Protein AF-0000000083111088 (afdb_homodimer)

Nearest PDB structures (foldseek):
  6qh4-assembly2_B  TM=6.774E-01  e=2.440E-06  Homo sapiens
  6qh4-assembly2_D-2  TM=6.411E-01  e=3.479E-06  Homo sapiens
  3rmu-assembly2_D  TM=6.879E-01  e=2.452E-05  Homo sapiens
  6qh4-assembly1_C  TM=6.450E-01  e=1.009E-05  Homo sapiens
  6qh4-assembly1_A  TM=6.530E-01  e=6.705E-05  Homo sapiens

Organism: NCBI:txid185642

Foldseek 3Di:
DPPPPAAKDFQAWEKEAEPVCQVVVVVVVVVVPADWDWDDDLLQQWTWTDRRPVHYIYIYGNPPHPHPNNVVSVVVCVVPNIDTPATEMEHQDPVVVVVVQVVQPKDWDDWDWDDDPHWIWTWTFIQGPNHTYIYIYIPPD/DPPPPAAKDFQAWEKEAEPVCQVVVVVVVVVVPADWDWDDDLLQQWTWTDRRPVHYIYIYGNPPHPHPNNVVSVVVCVVPNIDTQATEMEHQDPVVVVVVQVVQPKDWDDWDWDDDPHWIWTWTFIQGPNHTYIYIYIPPD

Solvent-accessible surface area (backbone atoms only — not comparable to full-atom values): 14715 Å² total; per-residue (Å²): 128,82,74,59,87,72,43,42,29,61,46,35,37,33,31,37,33,55,59,91,47,40,65,61,54,51,46,52,44,38,71,59,53,49,65,66,48,75,52,69,43,68,79,38,8,32,38,37,37,36,20,78,91,39,18,44,30,40,36,20,44,37,86,90,45,82,16,66,55,16,50,54,49,48,52,47,37,73,74,67,40,45,32,79,60,33,40,31,32,32,33,69,42,57,67,65,45,46,54,48,39,53,77,56,63,41,44,79,74,47,77,50,76,46,75,55,98,90,38,40,38,37,39,41,32,30,36,43,80,67,30,50,36,24,43,33,19,61,73,74,128,128,82,74,59,87,73,41,43,29,60,47,34,37,34,31,37,32,55,61,92,47,40,65,60,54,51,48,52,44,38,70,57,53,50,66,66,50,75,52,68,44,69,79,38,9,34,37,37,38,35,20,79,92,38,17,44,30,41,35,20,45,39,87,90,47,82,14,68,57,16,51,52,50,49,52,47,38,73,74,66,43,46,32,78,61,32,40,31,30,30,33,70,42,57,67,66,46,47,54,47,38,53,75,55,63,41,44,80,76,46,76,49,76,47,76,55,98,91,39,39,39,36,40,41,31,30,36,44,79,66,30,50,36,22,44,35,19,62,74,74,130

Sequence (282 aa):
MTVPEESPLLHHVVFAVAAERHATVADMFTDLGFAFENFQLTELGLDIHLDWNRGVELVSPIPGSSGSVAVSVNAFLERHGDGVYTVVIGVPAASSADAVAERYGATTRFRQRLEGEGTYLDEHDLSILGLPLTFLATNISMTVPEESPLLHHVVFAVAAERHATVADMFTDLGFAFENFQLTELGLDIHLDWNRGVELVSPIPGSSGSVAVSVNAFLERHGDGVYTVVIGVPAASSADAVAERYGATTRFRQRLEGEGTYLDEHDLSILGLPLTFLATNIS

InterPro domains:
  IPR029068 Glyoxalase/Bleomycin resistance protein/Dihydroxybiphenyl dioxygenase [SSF54593] (10-109)

pLDDT: mean 94.21, std 9.68, range [35.3, 98.85]

Structure (mmCIF, N/CA/C/O backbone):
data_AF-0000000083111088-model_v1
#
loop_
_entity.id
_entity.type
_entity.pdbx_description
1 polymer 'Uncharacterized protein'
#
loop_
_atom_site.group_PDB
_atom_site.id
_atom_site.type_symbol
_atom_site.label_atom_id
_atom_site.label_alt_id
_atom_site.label_comp_id
_atom_site.label_asym_id
_atom_site.label_entity_id
_atom_site.label_seq_id
_atom_site.pdbx_PDB_ins_code
_atom_site.Cartn_x
_atom_site.Cartn_y
_atom_site.Cartn_z
_atom_site.occupancy
_atom_site.B_iso_or_equiv
_atom_site.auth_seq_id
_atom_site.auth_comp_id
_atom_site.auth_asym_id
_atom_site.auth_atom_id
_atom_site.pdbx_PDB_model_num
ATOM 1 N N . MET A 1 1 ? 11.405 -12.627 15.377 1 35.3 1 MET A N 1
ATOM 2 C CA . MET A 1 1 ? 12.111 -11.617 16.159 1 35.3 1 MET A CA 1
ATOM 3 C C . MET A 1 1 ? 11.247 -10.375 16.35 1 35.3 1 MET A C 1
ATOM 5 O O . MET A 1 1 ? 10.641 -9.882 15.397 1 35.3 1 MET A O 1
ATOM 9 N N . THR A 1 2 ? 10.914 -10.046 17.549 1 39.95 2 THR A N 1
ATOM 10 C CA . THR A 1 2 ? 10.077 -8.904 17.901 1 39.95 2 THR A CA 1
ATOM 11 C C . THR A 1 2 ? 10.647 -7.616 17.315 1 39.95 2 THR A C 1
ATOM 13 O O . THR A 1 2 ? 11.83 -7.316 17.493 1 39.95 2 THR A O 1
ATOM 16 N N . VAL A 1 3 ? 10.249 -7.217 16.116 1 51.05 3 VAL A N 1
ATOM 17 C CA . VAL A 1 3 ? 10.636 -5.912 15.591 1 51.05 3 VAL A CA 1
ATOM 18 C C . VAL A 1 3 ? 10.752 -4.907 16.735 1 51.05 3 VAL A C 1
ATOM 20 O O . VAL A 1 3 ? 9.811 -4.731 17.513 1 51.05 3 VAL A O 1
ATOM 23 N N . PRO A 1 4 ? 11.985 -4.458 17.031 1 57.14 4 PRO A N 1
ATOM 24 C CA . PRO A 1 4 ? 12.103 -3.453 18.09 1 57.14 4 PRO A CA 1
ATOM 25 C C . PRO A 1 4 ? 11.136 -2.285 17.905 1 57.14 4 PRO A C 1
ATOM 27 O O . PRO A 1 4 ? 10.852 -1.888 16.773 1 57.14 4 PRO A O 1
ATOM 30 N N . GLU A 1 5 ? 10.403 -1.907 18.832 1 60.27 5 GLU A N 1
ATOM 31 C CA . GLU A 1 5 ? 9.438 -0.814 18.903 1 60.27 5 GLU A CA 1
ATOM 32 C C . GLU A 1 5 ? 9.964 0.433 18.197 1 60.27 5 GLU A C 1
ATOM 34 O O . GLU A 1 5 ? 9.184 1.236 17.681 1 60.27 5 GLU A O 1
ATOM 39 N N . GLU A 1 6 ? 11.236 0.294 17.868 1 78.65 6 GLU A N 1
ATOM 40 C CA . GLU A 1 6 ? 11.853 1.512 17.352 1 78.65 6 GLU A CA 1
ATOM 41 C C . GLU A 1 6 ? 12.194 1.373 15.871 1 78.65 6 GLU A C 1
ATOM 43 O O . GLU A 1 6 ? 13.056 2.09 15.357 1 78.65 6 GLU A O 1
ATOM 48 N N . SER A 1 7 ? 11.437 0.548 15.206 1 92.5 7 SER A N 1
ATOM 49 C CA . SER A 1 7 ? 11.702 0.361 13.784 1 92.5 7 SER A CA 1
ATOM 50 C C . SER A 1 7 ? 10.505 0.783 12.938 1 92.5 7 SER A C 1
ATOM 52 O O . SER A 1 7 ? 9.368 0.779 13.416 1 92.5 7 SER A O 1
ATOM 54 N N . PRO A 1 8 ? 10.774 1.261 11.74 1 97.21 8 PRO A N 1
ATOM 55 C CA . PRO A 1 8 ? 9.642 1.566 10.862 1 97.21 8 PRO A CA 1
ATOM 56 C C . PRO A 1 8 ? 8.821 0.328 10.506 1 97.21 8 PRO A C 1
ATOM 58 O O . PRO A 1 8 ? 9.351 -0.786 10.492 1 97.21 8 PRO A O 1
ATOM 61 N N . LEU A 1 9 ? 7.591 0.567 10.261 1 97.36 9 LEU A N 1
ATOM 62 C CA . LEU A 1 9 ? 6.683 -0.516 9.898 1 97.36 9 LEU A CA 1
ATOM 63 C C . LEU A 1 9 ? 5.573 -0.01 8.982 1 97.36 9 LEU A C 1
ATOM 65 O O . LEU A 1 9 ? 5.019 1.068 9.208 1 97.36 9 LEU A O 1
ATOM 69 N N . LEU A 1 10 ? 5.249 -0.827 7.994 1 98.08 10 LEU A N 1
ATOM 70 C CA . LEU A 1 10 ? 4.043 -0.535 7.227 1 98.08 10 LEU A CA 1
ATOM 71 C C . LEU A 1 10 ? 2.83 -0.421 8.145 1 98.08 10 LEU A C 1
ATOM 73 O O . LEU A 1 10 ? 2.562 -1.324 8.941 1 98.08 10 LEU A O 1
ATOM 77 N N . HIS A 1 11 ? 2.184 0.691 8.072 1 97.54 11 HIS A N 1
ATOM 78 C CA . HIS A 1 11 ? 1.064 0.921 8.977 1 97.54 11 HIS A CA 1
ATOM 79 C C . HIS A 1 11 ? -0.27 0.72 8.266 1 97.54 11 HIS A C 1
ATOM 81 O O . HIS A 1 11 ? -1.114 -0.053 8.726 1 97.54 11 HIS A O 1
ATOM 87 N N . HIS A 1 12 ? -0.595 1.446 7.27 1 98.47 12 HIS A N 1
ATOM 88 C CA . HIS A 1 12 ? -1.777 1.231 6.443 1 98.47 12 HIS A CA 1
ATOM 89 C C . HIS A 1 12 ? -1.588 1.818 5.048 1 98.47 12 HIS A C 1
ATOM 91 O O . HIS A 1 12 ? -0.629 2.553 4.805 1 98.47 12 HIS A O 1
ATOM 97 N N . VAL A 1 13 ? -2.455 1.437 4.134 1 98.85 13 VAL A N 1
ATOM 98 C CA . VAL A 1 13 ? -2.477 1.938 2.763 1 98.85 13 VAL A CA 1
ATOM 99 C C . VAL A 1 13 ? -3.732 2.779 2.541 1 98.85 13 VAL A C 1
ATOM 101 O O . VAL A 1 13 ? -4.823 2.407 2.98 1 98.85 13 VAL A O 1
ATOM 104 N N . VAL A 1 14 ? -3.521 3.885 1.903 1 98.72 14 VAL A N 1
ATOM 105 C CA . VAL A 1 14 ? -4.64 4.76 1.571 1 98.72 14 VAL A CA 1
ATOM 106 C C . VAL A 1 14 ? -5.006 4.595 0.098 1 98.72 14 VAL A C 1
ATOM 108 O O . VAL A 1 14 ? -4.199 4.895 -0.786 1 98.72 14 VAL A O 1
ATOM 111 N N . PHE A 1 15 ? -6.206 4.171 -0.14 1 98.82 15 PHE A N 1
ATOM 112 C CA . PHE A 1 15 ? -6.758 4.125 -1.489 1 98.82 15 PHE A CA 1
ATOM 113 C C . PHE A 1 15 ? -7.626 5.347 -1.761 1 98.82 15 PHE A C 1
ATOM 115 O O . PHE A 1 15 ? -8.524 5.665 -0.978 1 98.82 15 PHE A O 1
ATOM 122 N N . ALA A 1 16 ? -7.331 6.006 -2.824 1 98.72 16 ALA A N 1
ATOM 123 C CA . ALA A 1 16 ? -8.251 7.019 -3.334 1 98.72 16 ALA A CA 1
ATOM 124 C C . ALA A 1 16 ? -9.261 6.406 -4.3 1 98.72 16 ALA A C 1
ATOM 126 O O . ALA A 1 16 ? -8.883 5.705 -5.241 1 98.72 16 ALA A O 1
ATOM 127 N N . VAL A 1 17 ? -10.457 6.655 -4.007 1 98.6 17 VAL A N 1
ATOM 128 C CA . VAL A 1 17 ? -11.559 6.101 -4.787 1 98.6 17 VAL A CA 1
ATOM 129 C C . VAL A 1 17 ? -12.54 7.211 -5.156 1 98.6 17 VAL A C 1
ATOM 131 O O . VAL A 1 17 ? -12.845 8.078 -4.333 1 98.6 17 VAL A O 1
ATOM 134 N N . ALA A 1 18 ? -12.969 7.156 -6.425 1 98.14 18 ALA A N 1
ATOM 135 C CA . ALA A 1 18 ? -13.99 8.125 -6.817 1 98.14 18 ALA A CA 1
ATOM 136 C C . ALA A 1 18 ? -15.205 8.044 -5.897 1 98.14 18 ALA A C 1
ATOM 138 O O . ALA A 1 18 ? -15.613 6.952 -5.493 1 98.14 18 ALA A O 1
ATOM 139 N N . ALA A 1 19 ? -15.808 9.222 -5.679 1 97.78 19 ALA A N 1
ATOM 140 C CA . ALA A 1 19 ? -16.892 9.327 -4.705 1 97.78 19 ALA A CA 1
ATOM 141 C C . ALA A 1 19 ? -18.026 8.363 -5.042 1 97.78 19 ALA A C 1
ATOM 143 O O . ALA A 1 19 ? -18.597 7.73 -4.15 1 97.78 19 ALA A O 1
ATOM 144 N N . GLU A 1 20 ? -18.313 8.151 -6.298 1 97.42 20 GLU A N 1
ATOM 145 C CA . GLU A 1 20 ? -19.449 7.336 -6.718 1 97.42 20 GLU A CA 1
ATOM 146 C C . GLU A 1 20 ? -19.165 5.85 -6.519 1 97.42 20 GLU A C 1
ATOM 148 O O . GLU A 1 20 ? -20.086 5.029 -6.534 1 97.42 20 GLU A O 1
ATOM 153 N N . ARG A 1 21 ? -17.984 5.426 -6.307 1 97.95 21 ARG A N 1
ATOM 154 C CA . ARG A 1 21 ? -17.611 4.022 -6.171 1 97.95 21 ARG A CA 1
ATOM 155 C C . ARG A 1 21 ? -17.19 3.703 -4.74 1 97.95 21 ARG A C 1
ATOM 157 O O . ARG A 1 21 ? -16.943 2.543 -4.405 1 97.95 21 ARG A O 1
ATOM 164 N N . HIS A 1 22 ? -17.103 4.69 -3.907 1 98.31 22 HIS A N 1
ATOM 165 C CA . HIS A 1 22 ? -16.581 4.571 -2.551 1 98.31 22 HIS A CA 1
ATOM 166 C C . HIS A 1 22 ? -17.323 3.494 -1.767 1 98.31 22 HIS A C 1
ATOM 168 O O . HIS A 1 22 ? -16.699 2.626 -1.153 1 98.31 22 HIS A O 1
ATOM 174 N N . ALA A 1 23 ? -18.595 3.5 -1.814 1 97.94 23 ALA A N 1
ATOM 175 C CA . ALA A 1 23 ? -19.403 2.551 -1.052 1 97.94 23 ALA A CA 1
ATOM 176 C C . ALA A 1 23 ? -19.183 1.123 -1.545 1 97.94 23 ALA A C 1
ATOM 178 O O . ALA A 1 23 ? -19.09 0.191 -0.744 1 97.94 23 ALA A O 1
ATOM 179 N N . THR A 1 24 ? -19.134 0.965 -2.816 1 98.41 24 THR A N 1
ATOM 180 C CA . THR A 1 24 ? -18.938 -0.359 -3.395 1 98.41 24 THR A CA 1
ATOM 181 C C . THR A 1 24 ? -17.585 -0.934 -2.984 1 98.41 24 THR A C 1
ATOM 183 O O . THR A 1 24 ? -17.491 -2.105 -2.609 1 98.41 24 THR A O 1
ATOM 186 N N . VAL A 1 25 ? -16.564 -0.11 -3.048 1 98.6 25 VAL A N 1
ATOM 187 C CA . VAL A 1 25 ? -15.233 -0.566 -2.66 1 98.6 25 VAL A CA 1
ATOM 188 C C . VAL A 1 25 ? -15.216 -0.907 -1.172 1 98.6 25 VAL A C 1
ATOM 190 O O . VAL A 1 25 ? -14.643 -1.922 -0.768 1 98.6 25 VAL A O 1
ATOM 193 N N . ALA A 1 26 ? -15.86 -0.081 -0.37 1 98.66 26 ALA A N 1
ATOM 194 C CA . ALA A 1 26 ? -15.952 -0.361 1.06 1 98.66 26 ALA A CA 1
ATOM 195 C C . ALA A 1 26 ? -16.655 -1.692 1.314 1 98.66 26 ALA A C 1
ATOM 197 O O . ALA A 1 26 ? -16.226 -2.475 2.165 1 98.66 26 ALA A O 1
ATOM 198 N N . ASP A 1 27 ? -17.698 -1.963 0.585 1 98.55 27 ASP A N 1
ATOM 199 C CA . ASP A 1 27 ? -18.423 -3.224 0.714 1 98.55 27 ASP A CA 1
ATOM 200 C C . ASP A 1 27 ? -17.525 -4.411 0.376 1 98.55 27 ASP A C 1
ATOM 202 O O . ASP A 1 27 ? -17.571 -5.442 1.051 1 98.55 27 ASP A O 1
ATOM 206 N N . MET A 1 28 ? -16.8 -4.254 -0.645 1 98.6 28 MET A N 1
ATOM 207 C CA . MET A 1 28 ? -15.893 -5.325 -1.048 1 98.6 28 MET A CA 1
ATOM 208 C C . MET A 1 28 ? -14.927 -5.673 0.08 1 98.6 28 MET A C 1
ATOM 210 O O . MET A 1 28 ? -14.784 -6.843 0.441 1 98.6 28 MET A O 1
ATOM 214 N N . PHE A 1 29 ? -14.295 -4.667 0.668 1 98.6 29 PHE A N 1
ATOM 215 C CA . PHE A 1 29 ? -13.361 -4.916 1.76 1 98.6 29 PHE A CA 1
ATOM 216 C C . PHE A 1 29 ? -14.087 -5.475 2.977 1 98.6 29 PHE A C 1
ATOM 218 O O . PHE A 1 29 ? -13.552 -6.328 3.689 1 98.6 29 PHE A O 1
ATOM 225 N N . THR A 1 30 ? -15.273 -4.958 3.241 1 98.17 30 THR A N 1
ATOM 226 C CA . THR A 1 30 ? -16.07 -5.486 4.342 1 98.17 30 THR A CA 1
ATOM 227 C C . THR A 1 30 ? -16.386 -6.963 4.122 1 98.17 30 THR A C 1
ATOM 229 O O . THR A 1 30 ? -16.293 -7.768 5.051 1 98.17 30 THR A O 1
ATOM 232 N N . ASP A 1 31 ? -16.73 -7.299 2.899 1 97.87 31 ASP A N 1
ATOM 233 C CA . ASP A 1 31 ? -17.001 -8.694 2.563 1 97.87 31 ASP A CA 1
ATOM 234 C C . ASP A 1 31 ? -15.751 -9.553 2.735 1 97.87 31 ASP A C 1
ATOM 236 O O . ASP A 1 31 ? -15.848 -10.757 2.983 1 97.87 31 ASP A O 1
ATOM 240 N N . LEU A 1 32 ? -14.608 -8.957 2.54 1 97.55 32 LEU A N 1
ATOM 241 C CA . LEU A 1 32 ? -13.357 -9.674 2.763 1 97.55 32 LEU A CA 1
ATOM 242 C C . LEU A 1 32 ? -13.103 -9.871 4.254 1 97.55 32 LEU A C 1
ATOM 244 O O . LEU A 1 32 ? -12.27 -10.694 4.642 1 97.55 32 LEU A O 1
ATOM 248 N N . GLY A 1 33 ? -13.731 -9.009 5.091 1 97.14 33 GLY A N 1
ATOM 249 C CA . GLY A 1 33 ? -13.611 -9.179 6.53 1 97.14 33 GLY A CA 1
ATOM 250 C C . GLY A 1 33 ? -13.104 -7.937 7.238 1 97.14 33 GLY A C 1
ATOM 251 O O . GLY A 1 33 ? -12.898 -7.949 8.454 1 97.14 33 GLY A O 1
ATOM 252 N N . PHE A 1 34 ? -12.856 -6.874 6.49 1 97.78 34 PHE A N 1
ATOM 253 C CA . PHE A 1 34 ? -12.454 -5.616 7.109 1 97.78 34 PHE A CA 1
ATOM 254 C C . PHE A 1 34 ? -13.638 -4.951 7.801 1 97.78 34 PHE A C 1
ATOM 256 O O . PHE A 1 34 ? -14.79 -5.171 7.421 1 97.78 34 PHE A O 1
ATOM 263 N N . ALA A 1 35 ? -13.272 -4.141 8.827 1 96.69 35 ALA A N 1
ATOM 264 C CA . ALA A 1 35 ? -14.266 -3.398 9.598 1 96.69 35 ALA A CA 1
ATOM 265 C C . ALA A 1 35 ? -13.899 -1.919 9.683 1 96.69 35 ALA A C 1
ATOM 267 O O . ALA A 1 35 ? -12.976 -1.543 10.409 1 96.69 35 ALA A O 1
ATOM 268 N N . PHE A 1 36 ? -14.713 -1.12 9.065 1 97.41 36 PHE A N 1
ATOM 269 C CA . PHE A 1 36 ? -14.322 0.274 8.888 1 97.41 36 PHE A CA 1
ATOM 270 C C . PHE A 1 36 ? -14.998 1.162 9.926 1 97.41 36 PHE A C 1
ATOM 272 O O . PHE A 1 36 ? -16.168 0.957 10.258 1 97.41 36 PHE A O 1
ATOM 279 N N . GLU A 1 37 ? -14.205 2.077 10.402 1 97.27 37 GLU A N 1
ATOM 280 C CA . GLU A 1 37 ? -14.767 3.307 10.951 1 97.27 37 GLU A CA 1
ATOM 281 C C . GLU A 1 37 ? -14.991 4.348 9.857 1 97.27 37 GLU A C 1
ATOM 283 O O . GLU A 1 37 ? -14.092 4.621 9.059 1 97.27 37 GLU A O 1
ATOM 288 N N . ASN A 1 38 ? -16.187 4.916 9.857 1 97.08 38 ASN A N 1
ATOM 289 C CA . ASN A 1 38 ? -16.528 5.884 8.82 1 97.08 38 ASN A CA 1
ATOM 290 C C . ASN A 1 38 ? -16.679 7.29 9.393 1 97.08 38 ASN A C 1
ATOM 292 O O . ASN A 1 38 ? -17.31 7.476 10.435 1 97.08 38 ASN A O 1
ATOM 296 N N . PHE A 1 39 ? -16.049 8.238 8.781 1 96.8 39 PHE A N 1
ATOM 297 C CA . PHE A 1 39 ? -16.18 9.628 9.2 1 96.8 39 PHE A CA 1
ATOM 298 C C . PHE A 1 39 ? -15.776 10.574 8.075 1 96.8 39 PHE A C 1
ATOM 300 O O . PHE A 1 39 ? -15.224 10.141 7.061 1 96.8 39 PHE A O 1
ATOM 307 N N . GLN A 1 40 ? -16.153 11.816 8.241 1 96.44 40 GLN A N 1
ATOM 308 C CA . GLN A 1 40 ? -15.746 12.866 7.313 1 96.44 40 GLN A CA 1
ATOM 309 C C . GLN A 1 40 ? -14.844 13.888 7.999 1 96.44 40 GLN A C 1
ATOM 311 O O . GLN A 1 40 ? -15.077 14.254 9.153 1 96.44 40 GLN A O 1
ATOM 316 N N . LEU A 1 41 ? -13.799 14.225 7.26 1 95.11 41 LEU A N 1
ATOM 317 C CA . LEU A 1 41 ? -13 15.384 7.642 1 95.11 41 LEU A CA 1
ATOM 318 C C . LEU A 1 41 ? -13.27 16.561 6.71 1 95.11 41 LEU A C 1
ATOM 320 O O . LEU A 1 41 ? -12.558 16.75 5.721 1 95.11 41 LEU A O 1
ATOM 324 N N . THR A 1 42 ? -14.221 17.365 7.079 1 94.85 42 THR A N 1
ATOM 325 C CA . THR A 1 42 ? -14.735 18.43 6.225 1 94.85 42 THR A CA 1
ATOM 326 C C . THR A 1 42 ? -13.64 19.442 5.903 1 94.85 42 THR A C 1
ATOM 328 O O . THR A 1 42 ? -13.564 19.947 4.78 1 94.85 42 THR A O 1
ATOM 331 N N . GLU A 1 43 ? -12.839 19.693 6.855 1 92.55 43 GLU A N 1
ATOM 332 C CA . GLU A 1 43 ? -11.763 20.662 6.674 1 92.55 43 GLU A CA 1
ATOM 333 C C . GLU A 1 43 ? -10.815 20.232 5.558 1 92.55 43 GLU A C 1
ATOM 335 O O . GLU A 1 43 ? -10.312 21.07 4.806 1 92.55 43 GLU A O 1
ATOM 340 N N . LEU A 1 44 ? -10.638 18.958 5.417 1 94.36 44 LEU A N 1
ATOM 341 C CA . LEU A 1 44 ? -9.771 18.433 4.368 1 94.36 44 LEU A CA 1
ATOM 342 C C . LEU A 1 44 ? -10.58 18.061 3.13 1 94.36 44 LEU A C 1
ATOM 344 O O . LEU A 1 44 ? -10.013 17.813 2.063 1 94.36 44 LEU A O 1
ATOM 348 N N . GLY A 1 45 ? -11.904 17.956 3.331 1 96.96 45 GLY A N 1
ATOM 349 C CA . GLY A 1 45 ? -12.81 17.629 2.241 1 96.96 45 GLY A CA 1
ATOM 350 C C . GLY A 1 45 ? -12.846 16.147 1.919 1 96.96 45 GLY A C 1
ATOM 351 O O . GLY A 1 45 ? -13.005 15.762 0.759 1 96.96 45 GLY A O 1
ATOM 352 N N . LEU A 1 46 ? -12.676 15.337 2.893 1 97.82 46 LEU A N 1
ATOM 353 C CA . LEU A 1 46 ? -12.54 13.913 2.603 1 97.82 46 LEU A CA 1
ATOM 354 C C . LEU A 1 46 ? -13.651 13.114 3.277 1 97.82 46 LEU A C 1
ATOM 356 O O . LEU A 1 46 ? -14.028 13.404 4.414 1 97.82 46 LEU A O 1
ATOM 360 N N . ASP A 1 47 ? -14.19 12.16 2.603 1 98.4 47 ASP A N 1
ATOM 361 C CA . ASP A 1 47 ? -14.947 11.029 3.133 1 98.4 47 ASP A CA 1
ATOM 362 C C . ASP A 1 47 ? -14.041 9.821 3.361 1 98.4 47 ASP A C 1
ATOM 364 O O . ASP A 1 47 ? -13.282 9.431 2.471 1 98.4 47 ASP A O 1
ATOM 368 N N . ILE A 1 48 ? -14.09 9.249 4.589 1 98.4 48 ILE A N 1
ATOM 369 C CA . ILE A 1 48 ? -13.041 8.31 4.971 1 98.4 48 ILE A CA 1
ATOM 370 C C . ILE A 1 48 ? -13.669 7.034 5.529 1 98.4 48 ILE A C 1
ATOM 372 O O . ILE A 1 48 ? -14.599 7.094 6.337 1 98.4 48 ILE A O 1
ATOM 376 N N . HIS A 1 49 ? -13.294 5.896 5.085 1 98.71 49 HIS A N 1
ATOM 377 C CA . HIS A 1 49 ? -13.447 4.588 5.712 1 98.71 49 HIS A CA 1
ATOM 378 C C . HIS A 1 49 ? -12.098 4.024 6.147 1 98.71 49 HIS A C 1
ATOM 380 O O . HIS A 1 49 ? -11.233 3.757 5.31 1 98.71 49 HIS A O 1
ATOM 386 N N . LEU A 1 50 ? -11.905 3.85 7.413 1 97.95 50 LEU A N 1
ATOM 387 C CA . LEU A 1 50 ? -10.596 3.463 7.928 1 97.95 50 LEU A CA 1
ATOM 388 C C . LEU A 1 50 ? -10.709 2.244 8.838 1 97.95 50 LEU A C 1
ATOM 390 O O . LEU A 1 50 ? -11.555 2.209 9.734 1 97.95 50 LEU A O 1
ATOM 394 N N . ASP A 1 51 ? -10.027 1.228 8.595 1 97.47 51 ASP A N 1
ATOM 395 C CA . ASP A 1 51 ? -9.752 0.139 9.527 1 97.47 51 ASP A CA 1
ATOM 396 C C . ASP A 1 51 ? -8.324 0.22 10.06 1 97.47 51 ASP A C 1
ATOM 398 O O . ASP A 1 51 ? -7.405 -0.362 9.48 1 97.47 51 ASP A O 1
ATOM 402 N N . TRP A 1 52 ? -8.193 0.884 11.083 1 90.12 52 TRP A N 1
ATOM 403 C CA . TRP A 1 52 ? -6.904 1.218 11.682 1 90.12 52 TRP A CA 1
ATOM 404 C C . TRP A 1 52 ? -6.128 -0.044 12.042 1 90.12 52 TRP A C 1
ATOM 406 O O . TRP A 1 52 ? -4.904 -0.09 11.9 1 90.12 52 TRP A O 1
ATOM 416 N N . ASN A 1 53 ? -6.764 -1.038 12.472 1 92.42 53 ASN A N 1
ATOM 417 C CA . ASN A 1 53 ? -6.151 -2.258 12.984 1 92.42 53 ASN A CA 1
ATOM 418 C C . ASN A 1 53 ? -5.714 -3.184 11.853 1 92.42 53 ASN A C 1
ATOM 420 O O . ASN A 1 53 ? -4.784 -3.976 12.017 1 92.42 53 ASN A O 1
ATOM 424 N N . ARG A 1 54 ? -6.347 -3.003 10.716 1 96.86 54 ARG A N 1
ATOM 425 C CA . ARG A 1 54 ? -6.078 -3.989 9.674 1 96.86 54 ARG A CA 1
ATOM 426 C C . ARG A 1 54 ? -5.434 -3.337 8.455 1 96.86 54 ARG A C 1
ATOM 428 O O . ARG A 1 54 ? -5.158 -4.008 7.459 1 96.86 54 ARG A O 1
ATOM 435 N N . GLY A 1 55 ? -5.223 -2.054 8.477 1 97.83 55 GLY A N 1
ATOM 436 C CA . GLY A 1 55 ? -4.215 -1.428 7.636 1 97.83 55 GLY A CA 1
ATOM 437 C C . GLY A 1 55 ? -4.772 -0.908 6.325 1 97.83 55 GLY A C 1
ATOM 438 O O . GLY A 1 55 ? -4.034 -0.753 5.349 1 97.83 55 GLY A O 1
ATOM 439 N N . VAL A 1 56 ? -6.119 -0.63 6.261 1 98.71 56 VAL A N 1
ATOM 440 C CA . VAL A 1 56 ? -6.698 -0.144 5.013 1 98.71 56 VAL A CA 1
ATOM 441 C C . VAL A 1 56 ? -7.496 1.131 5.276 1 98.71 56 VAL A C 1
ATOM 443 O O . VAL A 1 56 ? -8.294 1.189 6.214 1 98.71 56 VAL A O 1
ATOM 446 N N . GLU A 1 57 ? -7.257 2.049 4.473 1 98.76 57 GLU A N 1
ATOM 447 C CA . GLU A 1 57 ? -8.008 3.301 4.481 1 98.76 57 GLU A CA 1
ATOM 448 C C . GLU A 1 57 ? -8.512 3.651 3.083 1 98.76 57 GLU A C 1
ATOM 450 O O . GLU A 1 57 ? -7.744 3.635 2.119 1 98.76 57 GLU A O 1
ATOM 455 N N . LEU A 1 58 ? -9.78 3.945 2.943 1 98.8 58 LEU A N 1
ATOM 456 C CA . LEU A 1 58 ? -10.391 4.462 1.724 1 98.8 58 LEU A CA 1
ATOM 457 C C . LEU A 1 58 ? -10.73 5.942 1.871 1 98.8 58 LEU A C 1
ATOM 459 O O . LEU A 1 58 ? -11.33 6.349 2.869 1 98.8 58 LEU A O 1
ATOM 463 N N . VAL A 1 59 ? -10.326 6.703 0.859 1 98.62 59 VAL A N 1
ATOM 464 C CA . VAL A 1 59 ? -10.683 8.117 0.903 1 98.62 59 VAL A CA 1
ATOM 465 C C . VAL A 1 59 ? -11.345 8.524 -0.412 1 98.62 59 VAL A C 1
ATOM 467 O O . VAL A 1 59 ? -10.968 8.037 -1.481 1 98.62 59 VAL A O 1
ATOM 470 N N . SER A 1 60 ? -12.272 9.399 -0.361 1 98.67 60 SER A N 1
ATOM 471 C CA . SER A 1 60 ? -12.895 10.081 -1.49 1 98.67 60 SER A CA 1
ATOM 472 C C . SER A 1 60 ? -13.096 11.565 -1.198 1 98.67 60 SER A C 1
ATOM 474 O O . SER A 1 60 ? -13.393 11.945 -0.064 1 98.67 60 SER A O 1
ATOM 476 N N . PRO A 1 61 ? -12.88 12.344 -2.235 1 98.15 61 PRO A N 1
ATOM 477 C CA . PRO A 1 61 ? -13.221 13.752 -2.02 1 98.15 61 PRO A CA 1
ATOM 478 C C . PRO A 1 61 ? -14.718 13.973 -1.819 1 98.15 61 PRO A C 1
ATOM 480 O O . PRO A 1 61 ? -15.535 13.335 -2.488 1 98.15 61 PRO A O 1
ATOM 483 N N . ILE A 1 62 ? -15.012 14.789 -0.855 1 97.36 62 ILE A N 1
ATOM 484 C CA . ILE A 1 62 ? -16.393 15.24 -0.731 1 97.36 62 ILE A CA 1
ATOM 485 C C . ILE A 1 62 ? -16.769 16.092 -1.941 1 97.36 62 ILE A C 1
ATOM 487 O O . ILE A 1 62 ? -16.088 17.072 -2.253 1 97.36 62 ILE A O 1
ATOM 491 N N . PRO A 1 63 ? -17.848 15.686 -2.595 1 94.05 63 PRO A N 1
ATOM 492 C CA . PRO A 1 63 ? -18.206 16.427 -3.807 1 94.05 63 PRO A CA 1
ATOM 493 C C . PRO A 1 63 ? -18.337 17.928 -3.564 1 94.05 63 PRO A C 1
ATOM 495 O O . PRO A 1 63 ? -19.016 18.348 -2.623 1 94.05 63 PRO A O 1
ATOM 498 N N . GLY A 1 64 ? -17.671 18.674 -4.41 1 92.51 64 GLY A N 1
ATOM 499 C CA . GLY A 1 64 ? -17.777 20.123 -4.361 1 92.51 64 GLY A CA 1
ATOM 500 C C . GLY A 1 64 ? -16.886 20.751 -3.306 1 92.51 64 GLY A C 1
ATOM 501 O O . GLY A 1 64 ? -16.867 21.974 -3.15 1 92.51 64 GLY A O 1
ATOM 502 N N . SER A 1 65 ? -16.147 19.987 -2.609 1 93.44 65 SER A N 1
ATOM 503 C CA . SER A 1 65 ? -15.298 20.517 -1.547 1 93.44 65 SER A CA 1
ATOM 504 C C . SER A 1 65 ? -14.087 21.247 -2.118 1 93.44 65 SER A C 1
ATOM 506 O O . SER A 1 65 ? -13.516 20.82 -3.123 1 93.44 65 SER A O 1
ATOM 508 N N . SER A 1 66 ? -13.622 22.264 -1.405 1 90.59 66 SER A N 1
ATOM 509 C CA . SER A 1 66 ? -12.419 23 -1.78 1 90.59 66 SER A CA 1
ATOM 510 C C . SER A 1 66 ? -11.275 22.718 -0.812 1 90.59 66 SER A C 1
ATOM 512 O O . SER A 1 66 ? -10.264 23.423 -0.815 1 90.59 66 SER A O 1
ATOM 514 N N . GLY A 1 67 ? -11.471 21.744 0.064 1 91.71 67 GLY A N 1
ATOM 515 C CA . GLY A 1 67 ? -10.384 21.369 0.955 1 91.71 67 GLY A CA 1
ATOM 516 C C . GLY A 1 67 ? -9.117 20.978 0.217 1 91.71 67 GLY A C 1
ATOM 517 O O . GLY A 1 67 ? -9.179 20.375 -0.856 1 91.71 67 GLY A O 1
ATOM 518 N N . SER A 1 68 ? -8.012 21.321 0.794 1 88.94 68 SER A N 1
ATOM 519 C CA . SER A 1 68 ? -6.735 21.175 0.104 1 88.94 68 SER A CA 1
ATOM 520 C C . SER A 1 68 ? -6.468 19.719 -0.264 1 88.94 68 SER A C 1
ATOM 522 O O . SER A 1 68 ? -6.007 19.427 -1.369 1 88.94 68 SER A O 1
ATOM 524 N N . VAL A 1 69 ? -6.734 18.814 0.656 1 93.8 69 VAL A N 1
ATOM 525 C CA . VAL A 1 69 ? -6.437 17.417 0.358 1 93.8 69 VAL A CA 1
ATOM 526 C C . VAL A 1 69 ? -7.444 16.879 -0.655 1 93.8 69 VAL A C 1
ATOM 528 O O . VAL A 1 69 ? -7.096 16.062 -1.512 1 93.8 69 VAL A O 1
ATOM 531 N N . ALA A 1 70 ? -8.69 17.384 -0.599 1 96.31 70 ALA A N 1
ATOM 532 C CA . ALA A 1 70 ? -9.69 16.999 -1.592 1 96.31 70 ALA A CA 1
ATOM 533 C C . ALA A 1 70 ? -9.227 17.354 -3.002 1 96.31 70 ALA A C 1
ATOM 535 O O . ALA A 1 70 ? -9.392 16.563 -3.934 1 96.31 70 ALA A O 1
ATOM 536 N N . VAL A 1 71 ? -8.665 18.515 -3.129 1 95.54 71 VAL A N 1
ATOM 537 C CA . VAL A 1 71 ? -8.165 18.966 -4.423 1 95.54 71 VAL A CA 1
ATOM 538 C C . VAL A 1 71 ? -7.083 18.01 -4.921 1 95.54 71 VAL A C 1
ATOM 540 O O . VAL A 1 71 ? -7.09 17.606 -6.086 1 95.54 71 VAL A O 1
ATOM 543 N N . SER A 1 72 ? -6.199 17.671 -4.017 1 95.94 72 SER A N 1
ATOM 544 C CA . SER A 1 72 ? -5.115 16.757 -4.361 1 95.94 72 SER A CA 1
ATOM 545 C C . SER A 1 72 ? -5.651 15.384 -4.751 1 95.94 72 SER A C 1
ATOM 547 O O . SER A 1 72 ? -5.205 14.794 -5.737 1 95.94 72 SER A O 1
ATOM 549 N N . VAL A 1 73 ? -6.589 14.864 -4.033 1 97.47 73 VAL A N 1
ATOM 550 C CA . VAL A 1 73 ? -7.175 13.556 -4.309 1 97.47 73 VAL A CA 1
ATOM 551 C C . VAL A 1 73 ? -7.933 13.598 -5.633 1 97.47 73 VAL A C 1
ATOM 553 O O . VAL A 1 73 ? -7.852 12.662 -6.432 1 97.47 73 VAL A O 1
ATOM 556 N N . ASN A 1 74 ? -8.637 14.695 -5.912 1 97.66 74 ASN A N 1
ATOM 557 C CA . ASN A 1 74 ? -9.311 14.843 -7.197 1 97.66 74 ASN A CA 1
ATOM 558 C C . ASN A 1 74 ? -8.323 14.79 -8.358 1 97.66 74 ASN A C 1
ATOM 560 O O . ASN A 1 74 ? -8.563 14.102 -9.352 1 97.66 74 ASN A O 1
ATOM 564 N N . ALA A 1 75 ? -7.286 15.493 -8.209 1 96.59 75 ALA A N 1
ATOM 565 C CA . ALA A 1 75 ? -6.271 15.504 -9.26 1 96.59 75 ALA A CA 1
ATOM 566 C C . ALA A 1 75 ? -5.704 14.106 -9.49 1 96.59 75 ALA A C 1
ATOM 568 O O . ALA A 1 75 ? -5.492 13.696 -10.634 1 96.59 75 ALA A O 1
ATOM 569 N N . PHE A 1 76 ? -5.41 13.419 -8.425 1 96.98 76 PHE A N 1
ATOM 570 C CA . PHE A 1 76 ? -4.921 12.047 -8.506 1 96.98 76 PHE A CA 1
ATOM 571 C C . PHE A 1 76 ? -5.899 11.17 -9.278 1 96.98 76 PHE A C 1
ATOM 573 O O . PHE A 1 76 ? -5.503 10.449 -10.196 1 96.98 76 PHE A O 1
ATOM 580 N N . LEU A 1 77 ? -7.177 11.246 -8.928 1 97.66 77 LEU A N 1
ATOM 581 C CA . LEU A 1 77 ? -8.208 10.404 -9.525 1 97.66 77 LEU A CA 1
ATOM 582 C C . LEU A 1 77 ? -8.371 10.716 -11.009 1 97.66 77 LEU A C 1
ATOM 584 O O . LEU A 1 77 ? -8.593 9.811 -11.817 1 97.66 77 LEU A O 1
ATOM 588 N N . GLU A 1 78 ? -8.291 11.934 -11.33 1 96.85 78 GLU A N 1
ATOM 589 C CA . GLU A 1 78 ? -8.389 12.343 -12.728 1 96.85 78 GLU A CA 1
ATOM 590 C C . GLU A 1 78 ? -7.243 11.765 -13.554 1 96.85 78 GLU A C 1
ATOM 592 O O . GLU A 1 78 ? -7.444 11.344 -14.695 1 96.85 78 GLU A O 1
ATOM 597 N N . ARG A 1 79 ? -6.123 11.677 -12.961 1 95.38 79 ARG A N 1
ATOM 598 C CA . ARG A 1 79 ? -4.919 11.271 -13.68 1 95.38 79 ARG A CA 1
ATOM 599 C C . ARG A 1 79 ? -4.777 9.753 -13.695 1 95.38 79 ARG A C 1
ATOM 601 O O . ARG A 1 79 ? -4.352 9.174 -14.697 1 95.38 79 ARG A O 1
ATOM 608 N N . HIS A 1 80 ? -5.182 9.07 -12.608 1 94.23 80 HIS A N 1
ATOM 609 C CA . HIS A 1 80 ? -4.797 7.673 -12.442 1 94.23 80 HIS A CA 1
ATOM 610 C C . HIS A 1 80 ? -6.023 6.775 -12.316 1 94.23 80 HIS A C 1
ATOM 612 O O . HIS A 1 80 ? -5.926 5.557 -12.484 1 94.23 80 HIS A O 1
ATOM 618 N N . GLY A 1 81 ? -7.204 7.389 -12.055 1 96.14 81 GLY A N 1
ATOM 619 C CA . GLY A 1 81 ? -8.326 6.582 -11.602 1 96.14 81 GLY A CA 1
ATOM 620 C C . GLY A 1 81 ? -8.164 6.082 -10.179 1 96.14 81 GLY A C 1
ATOM 621 O O . GLY A 1 81 ? -7.298 6.558 -9.443 1 96.14 81 GLY A O 1
ATOM 622 N N . ASP A 1 82 ? -9.024 5.182 -9.76 1 97.96 82 ASP A N 1
ATOM 623 C CA . ASP A 1 82 ? -8.925 4.592 -8.428 1 97.96 82 ASP A CA 1
ATOM 624 C C . ASP A 1 82 ? -7.572 3.914 -8.228 1 97.96 82 ASP A C 1
ATOM 626 O O . ASP A 1 82 ? -7.054 3.267 -9.14 1 97.96 82 ASP A O 1
ATOM 630 N N . GLY A 1 83 ? -7.033 4.062 -7.047 1 97.66 83 GLY A N 1
ATOM 631 C CA . GLY A 1 83 ? -5.748 3.416 -6.835 1 97.66 83 GLY A CA 1
ATOM 632 C C . GLY A 1 83 ? -5.112 3.774 -5.506 1 97.66 83 GLY A C 1
ATOM 633 O O . GLY A 1 83 ? -5.767 4.346 -4.632 1 97.66 83 GLY A O 1
ATOM 634 N N . VAL A 1 84 ? -3.927 3.363 -5.307 1 98.51 84 VAL A N 1
ATOM 635 C CA . VAL A 1 84 ? -3.186 3.638 -4.08 1 98.51 84 VAL A CA 1
ATOM 636 C C . VAL A 1 84 ? -2.7 5.085 -4.083 1 98.51 84 VAL A C 1
ATOM 638 O O . VAL A 1 84 ? -1.859 5.462 -4.903 1 98.51 84 VAL A O 1
ATOM 641 N N . TYR A 1 85 ? -3.21 5.817 -3.177 1 98.24 85 TYR A N 1
ATOM 642 C CA . TYR A 1 85 ? -2.861 7.229 -3.059 1 98.24 85 TYR A CA 1
ATOM 643 C C . TYR A 1 85 ? -1.531 7.403 -2.337 1 98.24 85 TYR A C 1
ATOM 645 O O . TYR A 1 85 ? -0.686 8.195 -2.761 1 98.24 85 TYR A O 1
ATOM 653 N N . THR A 1 86 ? -1.404 6.671 -1.272 1 98.48 86 THR A N 1
ATOM 654 C CA . THR A 1 86 ? -0.138 6.707 -0.548 1 98.48 86 THR A CA 1
ATOM 655 C C . THR A 1 86 ? 0.005 5.484 0.353 1 98.48 86 THR A C 1
ATOM 657 O O . THR A 1 86 ? -0.983 4.813 0.66 1 98.48 86 THR A O 1
ATOM 660 N N . VAL A 1 87 ? 1.222 5.197 0.697 1 98.82 87 VAL A N 1
ATOM 661 C CA . VAL A 1 87 ? 1.582 4.158 1.657 1 98.82 87 VAL A CA 1
ATOM 662 C C . VAL A 1 87 ? 2.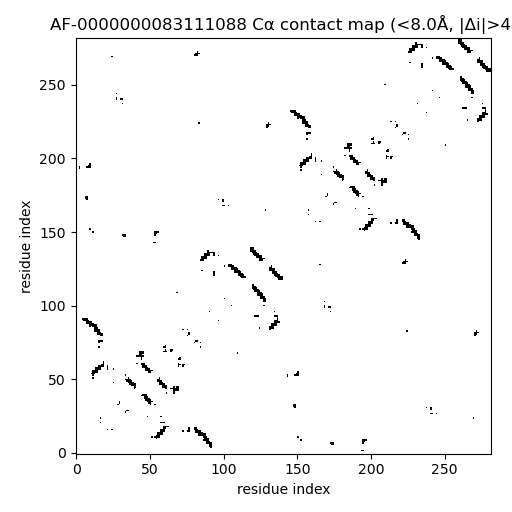066 4.8 2.955 1 98.82 87 VAL A C 1
ATOM 664 O O . VAL A 1 87 ? 3.012 5.59 2.949 1 98.82 87 VAL A O 1
ATOM 667 N N . VAL A 1 88 ? 1.441 4.431 4.049 1 98.33 88 VAL A N 1
ATOM 668 C CA . VAL A 1 88 ? 1.765 5.051 5.33 1 98.33 88 VAL A CA 1
ATOM 669 C C . VAL A 1 88 ? 2.73 4.159 6.107 1 98.33 88 VAL A C 1
ATOM 671 O O . VAL A 1 88 ? 2.399 3.019 6.441 1 98.33 88 VAL A O 1
ATOM 674 N N . ILE A 1 89 ? 3.857 4.689 6.404 1 98.55 89 ILE A N 1
ATOM 675 C CA . ILE A 1 89 ? 4.882 4.007 7.187 1 98.55 89 ILE A CA 1
ATOM 676 C C . ILE A 1 89 ? 4.919 4.582 8.602 1 98.55 89 ILE A C 1
ATOM 678 O O . ILE A 1 89 ? 5.137 5.782 8.785 1 98.55 89 ILE A O 1
ATOM 682 N N . GLY A 1 90 ? 4.635 3.739 9.532 1 97.45 90 GLY A N 1
ATOM 683 C CA . GLY A 1 90 ? 4.918 4.146 10.899 1 97.45 90 GLY A CA 1
ATOM 684 C C . GLY A 1 90 ? 6.401 4.297 11.182 1 97.45 90 GLY A C 1
ATOM 685 O O . GLY A 1 90 ? 7.192 3.406 10.867 1 97.45 90 GLY A O 1
ATOM 686 N N . VAL A 1 91 ? 6.763 5.368 11.732 1 97.56 91 VAL A N 1
ATOM 687 C CA . VAL A 1 91 ? 8.163 5.639 12.039 1 97.56 91 VAL A CA 1
ATOM 688 C C . VAL A 1 91 ? 8.304 6.027 13.51 1 97.56 91 VAL A C 1
ATOM 690 O O . VAL A 1 91 ? 7.372 6.572 14.106 1 97.56 91 VAL A O 1
ATOM 693 N N . PRO A 1 92 ? 9.472 5.715 14.045 1 94.48 92 PRO A N 1
ATOM 694 C CA . PRO A 1 92 ? 9.655 6.057 15.458 1 94.48 92 PRO A CA 1
ATOM 695 C C . PRO A 1 92 ? 9.604 7.561 15.713 1 94.48 92 PRO A C 1
ATOM 697 O O . PRO A 1 92 ? 9.062 8 16.731 1 94.48 92 PRO A O 1
ATOM 700 N N . ALA A 1 93 ? 10.183 8.359 14.79 1 93.54 93 ALA A N 1
ATOM 701 C CA . ALA A 1 93 ? 10.197 9.817 14.877 1 93.54 93 ALA A CA 1
ATOM 702 C C . ALA A 1 93 ? 10.115 10.45 13.491 1 93.54 93 ALA A C 1
ATOM 704 O O . ALA A 1 93 ? 10.881 10.094 12.593 1 93.54 93 ALA A O 1
ATOM 705 N N . ALA A 1 94 ? 9.201 11.363 13.431 1 92.87 94 ALA A N 1
ATOM 706 C CA . ALA A 1 94 ? 8.995 12.003 12.134 1 92.87 94 ALA A CA 1
ATOM 707 C C . ALA A 1 94 ? 10.246 12.753 11.688 1 92.87 94 ALA A C 1
ATOM 709 O O . ALA A 1 94 ? 10.595 12.742 10.505 1 92.87 94 ALA A O 1
ATOM 710 N N . SER A 1 95 ? 10.923 13.355 12.615 1 93.82 95 SER A N 1
ATOM 711 C CA . SER A 1 95 ? 12.089 14.173 12.297 1 93.82 95 SER A CA 1
ATOM 712 C C . SER A 1 95 ? 13.208 13.33 11.693 1 93.82 95 SER A C 1
ATOM 714 O O . SER A 1 95 ? 13.833 13.732 10.71 1 93.82 95 SER A O 1
ATOM 716 N N . SER A 1 96 ? 13.499 12.188 12.267 1 96.01 96 SER A N 1
ATOM 717 C CA . SER A 1 96 ? 14.54 11.313 11.738 1 96.01 96 SER A CA 1
ATOM 718 C C . SER A 1 96 ? 14.171 10.789 10.354 1 96.01 96 SER A C 1
ATOM 720 O O . SER A 1 96 ? 15.03 10.682 9.476 1 96.01 96 SER A O 1
ATOM 722 N N . ALA A 1 97 ? 12.94 10.486 10.191 1 97.19 97 ALA A N 1
ATOM 723 C CA . ALA A 1 97 ? 12.48 10.016 8.887 1 97.19 97 ALA A CA 1
ATOM 724 C C . ALA A 1 97 ? 12.572 11.124 7.842 1 97.19 97 ALA A C 1
ATOM 726 O O . ALA A 1 97 ? 12.972 10.878 6.701 1 97.19 97 ALA A O 1
ATOM 727 N N . ASP A 1 98 ? 12.246 12.309 8.222 1 96.83 98 ASP A N 1
ATOM 728 C CA . ASP A 1 98 ? 12.328 13.454 7.321 1 96.83 98 ASP A CA 1
ATOM 729 C C . ASP A 1 98 ? 13.764 13.689 6.859 1 96.83 98 ASP A C 1
ATOM 731 O O . ASP A 1 98 ? 13.998 14.063 5.708 1 96.83 98 ASP A O 1
ATOM 735 N N . ALA A 1 99 ? 14.643 13.526 7.787 1 97.93 99 ALA A N 1
ATOM 736 C CA . ALA A 1 99 ? 16.049 13.696 7.431 1 97.93 99 ALA A CA 1
ATOM 737 C C . ALA A 1 99 ? 16.462 12.712 6.34 1 97.93 99 ALA A C 1
ATOM 739 O O . ALA A 1 99 ? 17.187 13.074 5.411 1 97.93 99 ALA A O 1
ATOM 740 N N . VAL A 1 100 ? 16.009 11.527 6.469 1 98.04 100 VAL A N 1
ATOM 741 C CA . VAL A 1 100 ? 16.283 10.534 5.435 1 98.04 100 VAL A CA 1
ATOM 742 C C . VAL A 1 100 ? 15.628 10.959 4.123 1 98.04 100 VAL A C 1
ATOM 744 O O . VAL A 1 100 ? 16.268 10.944 3.069 1 98.04 100 VAL A O 1
ATOM 747 N N . ALA A 1 101 ? 14.362 11.305 4.218 1 97.88 101 ALA A N 1
ATOM 748 C CA . ALA A 1 101 ? 13.618 11.711 3.029 1 97.88 101 ALA A CA 1
ATOM 749 C C . ALA A 1 101 ? 14.325 12.851 2.301 1 97.88 101 ALA A C 1
ATOM 751 O O . ALA A 1 101 ? 14.419 12.848 1.072 1 97.88 101 ALA A O 1
ATOM 752 N N . GLU A 1 102 ? 14.811 13.755 3.04 1 97.72 102 GLU A N 1
ATOM 753 C CA . GLU A 1 102 ? 15.506 14.906 2.472 1 97.72 102 GLU A CA 1
ATOM 754 C C . GLU A 1 102 ? 16.762 14.477 1.719 1 97.72 102 GLU A C 1
ATOM 756 O O . GLU A 1 102 ? 17.054 14.999 0.641 1 97.72 102 GLU A O 1
ATOM 761 N N . ARG A 1 103 ? 17.455 13.538 2.252 1 98.26 103 ARG A N 1
ATOM 762 C CA . ARG A 1 103 ? 18.678 13.048 1.625 1 98.26 103 ARG A CA 1
ATOM 763 C C . ARG A 1 103 ? 18.387 12.445 0.255 1 98.26 103 ARG A C 1
ATOM 765 O O . ARG A 1 103 ? 19.268 12.395 -0.607 1 98.26 103 ARG A O 1
ATOM 772 N N . TYR A 1 104 ? 17.178 12.045 0.085 1 98.21 104 TYR A N 1
ATOM 773 C CA . TYR A 1 104 ? 16.843 11.378 -1.168 1 98.21 104 TYR A CA 1
ATOM 774 C C . TYR A 1 104 ? 15.943 12.256 -2.029 1 98.21 104 TYR A C 1
ATOM 776 O O . TYR A 1 104 ? 15.281 11.766 -2.946 1 98.21 104 TYR A O 1
ATOM 784 N N . GLY A 1 105 ? 15.801 13.513 -1.677 1 97.15 105 GLY A N 1
ATOM 785 C CA . GLY A 1 105 ? 15.166 14.503 -2.532 1 97.15 105 GLY A CA 1
ATOM 786 C C . GLY A 1 105 ? 13.651 14.481 -2.448 1 97.15 105 GLY A C 1
ATOM 787 O O . GLY A 1 105 ? 12.965 14.7 -3.448 1 97.15 105 GLY A O 1
ATOM 788 N N . ALA A 1 106 ? 13.149 14.316 -1.323 1 97.39 106 ALA A N 1
ATOM 789 C CA . ALA A 1 106 ? 11.705 14.22 -1.127 1 97.39 106 ALA A CA 1
ATOM 790 C C . ALA A 1 106 ? 11.035 15.578 -1.317 1 97.39 106 ALA A C 1
ATOM 792 O O . ALA A 1 106 ? 11.623 16.616 -1.007 1 97.39 106 ALA A O 1
ATOM 793 N N . THR A 1 107 ? 9.89 15.519 -1.828 1 96.51 107 THR A N 1
ATOM 794 C CA . THR A 1 107 ? 8.982 16.661 -1.825 1 96.51 107 THR A CA 1
ATOM 795 C C . THR A 1 107 ? 7.817 16.424 -0.869 1 96.51 107 THR A C 1
ATOM 797 O O . THR A 1 107 ? 7.184 15.367 -0.903 1 96.51 107 THR A O 1
ATOM 800 N N . THR A 1 108 ? 7.547 17.436 -0.068 1 94.93 108 THR A N 1
ATOM 801 C CA . THR A 1 108 ? 6.427 17.341 0.861 1 94.93 108 THR A CA 1
ATOM 802 C C . THR A 1 108 ? 5.126 17.761 0.184 1 94.93 108 THR A C 1
ATOM 804 O O . THR A 1 108 ? 5.059 18.821 -0.441 1 94.93 108 THR A O 1
ATOM 807 N N . ARG A 1 109 ? 4.174 16.985 0.373 1 92.78 109 ARG A N 1
ATOM 808 C CA . ARG A 1 109 ? 2.881 17.291 -0.231 1 92.78 109 ARG A CA 1
ATOM 809 C C . ARG A 1 109 ? 1.907 17.837 0.808 1 92.78 109 ARG A C 1
ATOM 811 O O . ARG A 1 109 ? 1.06 18.674 0.493 1 92.78 109 ARG A O 1
ATOM 818 N N . PHE A 1 110 ? 1.923 17.287 1.922 1 92.08 110 PHE A N 1
ATOM 819 C CA . PHE A 1 110 ? 1.032 17.675 3.009 1 92.08 110 PHE A CA 1
ATOM 820 C C . PHE A 1 110 ? 1.617 17.271 4.358 1 92.08 110 PHE A C 1
ATO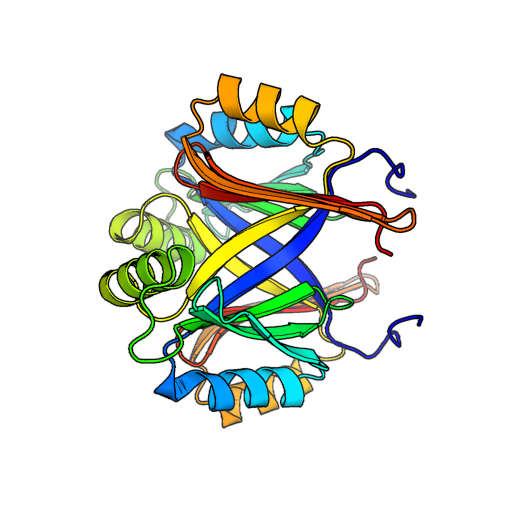M 822 O O . PHE A 1 110 ? 2.21 16.198 4.487 1 92.08 110 PHE A O 1
ATOM 829 N N . ARG A 1 111 ? 1.445 18.188 5.33 1 93.62 111 ARG A N 1
ATOM 830 C CA . ARG A 1 111 ? 1.864 17.899 6.697 1 93.62 111 ARG A CA 1
ATOM 831 C C . ARG A 1 111 ? 0.762 18.245 7.692 1 93.62 111 ARG A C 1
ATOM 833 O O . ARG A 1 111 ? 0.072 19.255 7.537 1 93.62 111 ARG A O 1
ATOM 840 N N . GLN A 1 112 ? 0.712 17.392 8.656 1 91.12 112 GLN A N 1
ATOM 841 C CA . GLN A 1 112 ? -0.218 17.693 9.739 1 91.12 112 GLN A CA 1
ATOM 842 C C . GLN A 1 112 ? 0.329 17.216 11.082 1 91.12 112 GLN A C 1
ATOM 844 O O . GLN A 1 112 ? 0.936 16.146 11.166 1 91.12 112 GLN A O 1
ATOM 849 N N . ARG A 1 113 ? 0.145 18.014 12.087 1 92.05 113 ARG A N 1
ATOM 850 C CA . ARG A 1 113 ? 0.444 17.648 13.467 1 92.05 113 ARG A CA 1
ATOM 851 C C . ARG A 1 113 ? -0.76 17.892 14.371 1 92.05 113 ARG A C 1
ATOM 853 O O . ARG A 1 113 ? -1.36 18.969 14.339 1 92.05 113 ARG A O 1
ATOM 860 N N . LEU A 1 114 ? -1.088 16.877 14.976 1 90.1 114 LEU A N 1
ATOM 861 C CA . LEU A 1 114 ? -2.122 16.983 16 1 90.1 114 LEU A CA 1
ATOM 862 C C . LEU A 1 114 ? -1.576 16.584 17.367 1 90.1 114 LEU A C 1
ATOM 864 O O . LEU A 1 114 ? -0.848 15.596 17.485 1 90.1 114 LEU A O 1
ATOM 868 N N . GLU A 1 115 ? -1.859 17.427 18.323 1 90.53 115 GLU A N 1
ATOM 869 C CA . GLU A 1 115 ? -1.421 17.124 19.682 1 90.53 115 GLU A CA 1
ATOM 870 C C . GLU A 1 115 ? -2.443 17.598 20.71 1 90.53 115 GLU A C 1
ATOM 872 O O . GLU A 1 115 ? -3.027 18.674 20.564 1 90.53 115 GLU A O 1
ATOM 877 N N . GLY A 1 116 ? -2.768 16.674 21.676 1 89.41 116 GLY A N 1
ATOM 878 C CA . GLY A 1 116 ? -3.693 17.01 22.747 1 89.41 116 GLY A CA 1
ATOM 879 C C . GLY A 1 116 ? -3.948 15.857 23.699 1 89.41 116 GLY A C 1
ATOM 880 O O . GLY A 1 116 ? -3.919 14.693 23.294 1 89.41 116 GLY A O 1
ATOM 881 N N . GLU A 1 117 ? -4.231 16.254 24.987 1 91.62 117 GLU A N 1
ATOM 882 C CA . GLU A 1 117 ? -4.631 15.309 26.026 1 91.62 117 GLU A CA 1
ATOM 883 C C . GLU A 1 117 ? -3.691 14.108 26.071 1 91.62 117 GLU A C 1
ATOM 885 O O . GLU A 1 117 ? -4.142 12.961 26.102 1 91.62 117 GLU A O 1
ATOM 890 N N . GLY A 1 118 ? -2.454 14.208 25.802 1 91.94 118 GLY A N 1
ATOM 891 C CA . GLY A 1 118 ? -1.449 13.165 25.93 1 91.94 118 GLY A CA 1
ATOM 892 C C . GLY A 1 118 ? -1.252 12.367 24.655 1 91.94 118 GLY A C 1
ATOM 893 O O . GLY A 1 118 ? -0.452 11.429 24.622 1 91.94 118 GLY A O 1
ATOM 894 N N . THR A 1 119 ? -1.944 12.717 23.641 1 90.97 119 THR A N 1
ATOM 895 C CA . THR A 1 119 ? -1.813 12.011 22.372 1 90.97 119 THR A CA 1
ATOM 896 C C . THR A 1 119 ? -1.207 12.921 21.307 1 90.97 119 THR A C 1
ATOM 898 O O . THR A 1 119 ? -1.333 14.145 21.384 1 90.97 119 THR A O 1
ATOM 901 N N . TYR A 1 120 ? -0.44 12.271 20.444 1 92.92 120 TYR A N 1
ATOM 902 C CA . TYR A 1 120 ? 0.061 13.057 19.322 1 92.92 120 TYR A CA 1
ATOM 903 C C . TYR A 1 120 ? 0.028 12.248 18.031 1 92.92 120 TYR A C 1
ATOM 905 O O . TYR A 1 120 ? 0.074 11.016 18.061 1 92.92 120 TYR A O 1
ATOM 913 N N . LEU A 1 121 ? -0.078 12.962 16.928 1 93.23 121 LEU A N 1
ATOM 914 C CA . LEU A 1 121 ? -0.037 12.414 15.576 1 93.23 121 LEU A CA 1
ATOM 915 C C . LEU A 1 121 ? 0.675 13.369 14.624 1 93.23 121 LEU A C 1
ATOM 917 O O . LEU A 1 121 ? 0.307 14.542 14.524 1 93.23 121 LEU A O 1
ATOM 921 N N . ASP A 1 122 ? 1.74 12.842 14.084 1 95.71 122 ASP A N 1
ATOM 922 C CA . ASP A 1 122 ? 2.478 13.557 13.047 1 95.71 122 ASP A CA 1
ATOM 923 C C . ASP A 1 122 ? 2.42 12.809 11.717 1 95.71 122 ASP A C 1
ATOM 925 O O . ASP A 1 122 ? 2.898 11.677 11.614 1 95.71 122 ASP A O 1
ATOM 929 N N . GLU A 1 123 ? 1.83 13.448 10.769 1 95.86 123 GLU A N 1
ATOM 930 C CA . GLU A 1 123 ? 1.745 12.847 9.441 1 95.86 123 GLU A CA 1
ATOM 931 C C . GLU A 1 123 ? 2.408 13.734 8.39 1 95.86 123 GLU A C 1
ATOM 933 O O . GLU A 1 123 ? 2.073 14.914 8.267 1 95.86 123 GLU A O 1
ATOM 938 N N . HIS A 1 124 ? 3.357 13.166 7.688 1 97.66 124 HIS A N 1
ATOM 939 C CA . HIS A 1 124 ? 4.045 13.852 6.599 1 97.66 124 HIS A CA 1
ATOM 940 C C . HIS A 1 124 ? 3.879 13.1 5.283 1 97.66 124 HIS A C 1
ATOM 942 O O . HIS A 1 124 ? 4.501 12.056 5.076 1 97.66 124 HIS A O 1
ATOM 948 N N . ASP A 1 125 ? 3.067 13.638 4.441 1 96.54 125 ASP A N 1
ATOM 949 C CA . ASP A 1 125 ? 2.841 13.077 3.113 1 96.54 125 ASP A CA 1
ATOM 950 C C . ASP A 1 125 ? 3.895 13.569 2.123 1 96.54 125 ASP A C 1
ATOM 952 O O . ASP A 1 125 ? 4.095 14.776 1.97 1 96.54 125 ASP A O 1
ATOM 956 N N . LEU A 1 126 ? 4.557 12.594 1.49 1 97.39 126 LEU A N 1
ATOM 957 C CA . LEU A 1 126 ? 5.741 12.919 0.703 1 97.39 126 LEU A CA 1
ATOM 958 C C . LEU A 1 126 ? 5.746 12.152 -0.615 1 97.39 126 LEU A C 1
ATOM 960 O O . LEU A 1 126 ? 5.075 11.126 -0.743 1 97.39 126 LEU A O 1
ATOM 964 N N . SER A 1 127 ? 6.395 12.673 -1.55 1 96.78 127 SER A N 1
ATOM 965 C CA . SER A 1 127 ? 6.918 11.934 -2.694 1 96.78 127 SER A CA 1
ATOM 966 C C . SER A 1 127 ? 8.434 11.791 -2.613 1 96.78 127 SER A C 1
ATOM 968 O O . SER A 1 127 ? 9.155 12.789 -2.561 1 96.78 127 SER A O 1
ATOM 970 N N . ILE A 1 128 ? 8.93 10.6 -2.527 1 97.71 128 ILE A N 1
ATOM 971 C CA . ILE A 1 128 ? 10.356 10.311 -2.425 1 97.71 128 ILE A CA 1
ATOM 972 C C . ILE A 1 128 ? 10.777 9.381 -3.562 1 97.71 128 ILE A C 1
ATOM 974 O O . ILE A 1 128 ? 10.316 8.24 -3.641 1 97.71 128 ILE A O 1
ATOM 978 N N . LEU A 1 129 ? 11.67 9.884 -4.376 1 97.13 129 LEU A N 1
ATOM 979 C CA . LEU A 1 129 ? 12.106 9.104 -5.529 1 97.13 129 LEU A CA 1
ATOM 980 C C . LEU A 1 129 ? 10.91 8.622 -6.343 1 97.13 129 LEU A C 1
ATOM 982 O O . LEU A 1 129 ? 10.875 7.47 -6.78 1 97.13 129 LEU A O 1
ATOM 986 N N . GLY A 1 130 ? 9.901 9.434 -6.363 1 94.64 130 GLY A N 1
ATOM 987 C CA . GLY A 1 130 ? 8.72 9.126 -7.153 1 94.64 130 GLY A CA 1
ATOM 988 C C . GLY A 1 130 ? 7.732 8.232 -6.426 1 94.64 130 GLY A C 1
ATOM 989 O O . GLY A 1 130 ? 6.662 7.923 -6.954 1 94.64 130 GLY A O 1
ATOM 990 N N . LEU A 1 131 ? 8.011 7.749 -5.274 1 98.09 131 LEU A N 1
ATOM 991 C CA . LEU A 1 131 ? 7.127 6.883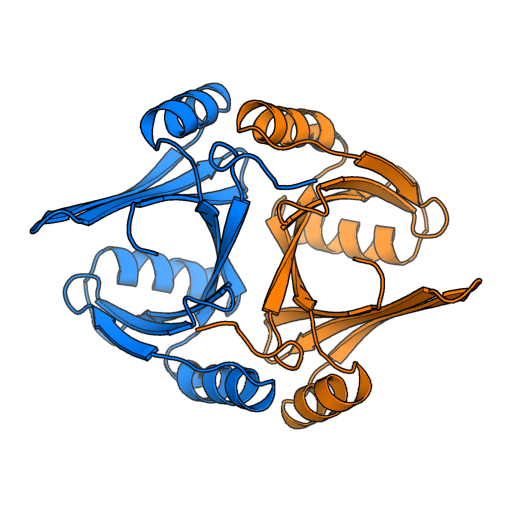 -4.502 1 98.09 131 LEU A CA 1
ATOM 992 C C . LEU A 1 131 ? 6.242 7.702 -3.568 1 98.09 131 LEU A C 1
ATOM 994 O O . LEU A 1 131 ? 6.712 8.646 -2.93 1 98.09 131 LEU A O 1
ATOM 998 N N . PRO A 1 132 ? 4.989 7.347 -3.5 1 97.88 132 PRO A N 1
ATOM 999 C CA . PRO A 1 132 ? 4.091 8.016 -2.555 1 97.88 132 PRO A CA 1
ATOM 1000 C C . PRO A 1 132 ? 4.184 7.44 -1.144 1 97.88 132 PRO A C 1
ATOM 1002 O O . PRO A 1 132 ? 3.759 6.306 -0.907 1 97.88 132 PRO A O 1
ATOM 1005 N N . LEU A 1 133 ? 4.711 8.214 -0.238 1 98.54 133 LEU A N 1
ATOM 1006 C CA . LEU A 1 133 ? 4.886 7.747 1.133 1 98.54 133 LEU A CA 1
ATOM 1007 C C . LEU A 1 133 ? 4.373 8.782 2.129 1 98.54 133 LEU A C 1
ATOM 1009 O O . LEU A 1 133 ? 4.51 9.987 1.905 1 98.54 133 LEU A O 1
ATOM 1013 N N . THR A 1 134 ? 3.805 8.343 3.135 1 98.09 134 THR A N 1
ATOM 1014 C CA . THR A 1 134 ? 3.476 9.159 4.298 1 98.09 134 THR A CA 1
ATOM 1015 C C . THR A 1 134 ? 4.154 8.613 5.551 1 98.09 134 THR A C 1
ATOM 1017 O O . THR A 1 134 ? 4.046 7.422 5.853 1 98.09 134 THR A O 1
ATOM 1020 N N . PHE A 1 135 ? 4.869 9.442 6.203 1 98.39 135 PHE A N 1
ATOM 1021 C CA . PHE A 1 135 ? 5.406 9.062 7.504 1 98.39 135 PHE A CA 1
ATOM 1022 C C . PHE A 1 135 ? 4.412 9.381 8.615 1 98.39 135 PHE A C 1
ATOM 1024 O O . PHE A 1 135 ? 3.84 10.472 8.649 1 98.39 135 PHE A O 1
ATOM 1031 N N . LEU A 1 136 ? 4.219 8.471 9.494 1 97.33 136 LEU A N 1
ATOM 1032 C CA . LEU A 1 136 ? 3.313 8.621 10.627 1 97.33 136 LEU A CA 1
ATOM 1033 C C . LEU A 1 136 ? 4.036 8.348 11.941 1 97.33 136 LEU A C 1
ATOM 1035 O O . LEU A 1 136 ? 4.543 7.245 12.159 1 97.33 136 LEU A O 1
ATOM 1039 N N . ALA A 1 137 ? 4.166 9.284 12.709 1 96.74 137 ALA A N 1
ATOM 1040 C CA . ALA A 1 137 ? 4.612 9.143 14.092 1 96.74 137 ALA A CA 1
ATOM 1041 C C . ALA A 1 137 ? 3.48 9.454 15.068 1 96.74 137 ALA A C 1
ATOM 1043 O O . ALA A 1 137 ? 2.88 10.53 15.009 1 96.74 137 ALA A O 1
ATOM 1044 N N . THR A 1 138 ? 3.156 8.489 15.882 1 94.39 138 THR A N 1
ATOM 1045 C CA . THR A 1 138 ? 2.02 8.697 16.774 1 94.39 138 THR A CA 1
ATOM 1046 C C . THR A 1 138 ? 2.131 7.804 18.007 1 94.39 138 THR A C 1
ATOM 1048 O O . THR A 1 138 ? 2.839 6.796 17.989 1 94.39 138 THR A O 1
ATOM 1051 N N . ASN A 1 139 ? 1.518 8.194 19.03 1 90.63 139 ASN A N 1
ATOM 1052 C CA . ASN A 1 139 ? 1.436 7.339 20.209 1 90.63 139 ASN A CA 1
ATOM 1053 C C . ASN A 1 139 ? 0.043 6.737 20.369 1 90.63 139 ASN A C 1
ATOM 1055 O O . ASN A 1 139 ? -0.281 6.183 21.421 1 90.63 139 ASN A O 1
ATOM 1059 N N . ILE A 1 140 ? -0.769 7.011 19.295 1 82.38 140 ILE A N 1
ATOM 1060 C CA . ILE A 1 140 ? -2.098 6.409 19.311 1 82.38 140 ILE A CA 1
ATOM 1061 C C . ILE A 1 140 ? -1.993 4.919 18.993 1 82.38 140 ILE A C 1
ATOM 1063 O O . ILE A 1 140 ? -1.32 4.527 18.037 1 82.38 140 ILE A O 1
ATOM 1067 N N . SER A 1 141 ? -2.387 3.971 19.83 1 68.96 141 SER A N 1
ATOM 1068 C CA . SER A 1 141 ? -2.303 2.529 19.62 1 68.96 141 SER A CA 1
ATOM 1069 C C . SER A 1 141 ? -3.587 1.984 19.004 1 68.96 141 SER A C 1
ATOM 1071 O O . SER A 1 141 ? -4.664 2.552 19.196 1 68.96 141 SER A O 1
ATOM 1073 N N . MET B 1 1 ? -7.784 -4.664 20.581 1 35.81 1 MET B N 1
ATOM 1074 C CA . MET B 1 1 ? -8.466 -5.942 20.398 1 35.81 1 MET B CA 1
ATOM 1075 C C . MET B 1 1 ? -7.683 -6.846 19.452 1 35.81 1 MET B C 1
ATOM 1077 O O . MET B 1 1 ? -7.243 -6.406 18.389 1 35.81 1 MET B O 1
ATOM 1081 N N . THR B 1 2 ? -7.23 -7.953 19.933 1 40.11 2 THR B N 1
ATOM 1082 C CA . THR B 1 2 ? -6.445 -8.915 19.168 1 40.11 2 THR B CA 1
ATOM 1083 C C . THR B 1 2 ? -7.185 -9.331 17.9 1 40.11 2 THR B C 1
ATOM 1085 O O . THR B 1 2 ? -8.341 -9.755 17.961 1 40.11 2 THR B O 1
ATOM 1088 N N . VAL B 1 3 ? -6.982 -8.657 16.78 1 51.26 3 VAL B N 1
ATOM 1089 C CA . VAL B 1 3 ? -7.53 -9.117 15.509 1 51.26 3 VAL B CA 1
ATOM 1090 C C . VAL B 1 3 ? -7.566 -10.644 15.484 1 51.26 3 VAL B C 1
ATOM 1092 O O . VAL B 1 3 ? -6.546 -11.299 15.711 1 51.26 3 VAL B O 1
ATOM 1095 N N . PRO B 1 4 ? -8.777 -11.224 15.51 1 56.74 4 PRO B N 1
ATOM 1096 C CA . PRO B 1 4 ? -8.832 -12.686 15.428 1 56.74 4 PRO B CA 1
ATOM 1097 C C . PRO B 1 4 ? -8.002 -13.244 14.274 1 56.74 4 PRO B C 1
ATOM 1099 O O . PRO B 1 4 ? -7.902 -12.614 13.219 1 56.74 4 PRO B O 1
ATOM 1102 N N . GLU B 1 5 ? -7.178 -14.161 14.448 1 60.25 5 GLU B N 1
ATOM 1103 C CA . GLU B 1 5 ? -6.3 -14.873 13.524 1 60.25 5 GLU B CA 1
ATOM 1104 C C . GLU B 1 5 ? -7.008 -15.164 12.204 1 60.25 5 GLU B C 1
ATOM 1106 O O . GLU B 1 5 ? -6.365 -15.256 11.156 1 60.25 5 GLU B O 1
ATOM 1111 N N . GLU B 1 6 ? -8.303 -14.871 12.27 1 78.75 6 GLU B N 1
ATOM 1112 C CA . GLU B 1 6 ? -9.072 -15.292 11.103 1 78.75 6 GLU B CA 1
ATOM 1113 C C . GLU B 1 6 ? -9.593 -14.088 10.322 1 78.75 6 GLU B C 1
ATOM 1115 O O . GLU B 1 6 ? -10.578 -14.196 9.59 1 78.75 6 GLU B O 1
ATOM 1120 N N . SER B 1 7 ? -8.861 -13.016 10.432 1 92.5 7 SER B N 1
ATOM 1121 C CA . SER B 1 7 ? -9.295 -11.821 9.716 1 92.5 7 SER B CA 1
ATOM 1122 C C . SER B 1 7 ? -8.245 -11.368 8.708 1 92.5 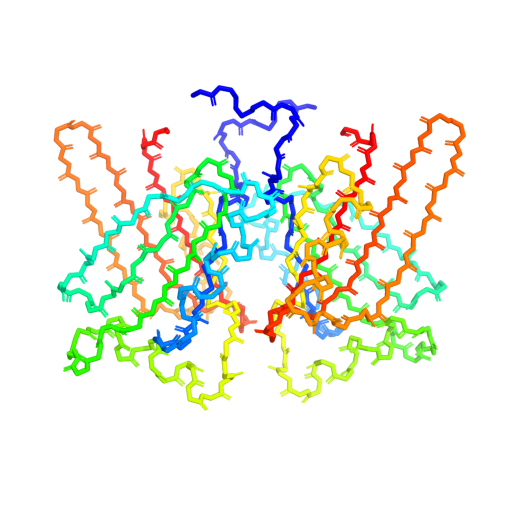7 SER B C 1
ATOM 1124 O O . SER B 1 7 ? -7.059 -11.669 8.861 1 92.5 7 SER B O 1
ATOM 1126 N N . PRO B 1 8 ? -8.691 -10.764 7.616 1 97.26 8 PRO B N 1
ATOM 1127 C CA . PRO B 1 8 ? -7.702 -10.217 6.684 1 97.26 8 PRO B CA 1
ATOM 1128 C C . PRO B 1 8 ? -6.854 -9.11 7.307 1 97.26 8 PRO B C 1
ATOM 1130 O O . PRO B 1 8 ? -7.307 -8.422 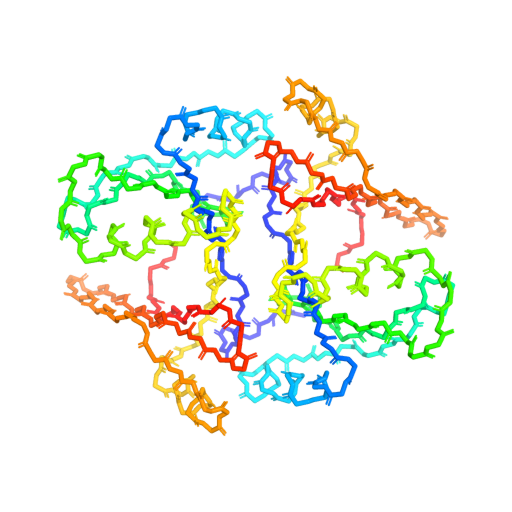8.225 1 97.26 8 PRO B O 1
ATOM 1133 N N . LEU B 1 9 ? -5.678 -9 6.821 1 97.39 9 LEU B N 1
ATOM 1134 C CA . LEU B 1 9 ? -4.757 -7.98 7.308 1 97.39 9 LEU B CA 1
ATOM 1135 C C . LEU B 1 9 ? -3.805 -7.535 6.203 1 97.39 9 LEU B C 1
ATOM 1137 O O . LEU B 1 9 ? -3.292 -8.365 5.449 1 97.39 9 LEU B O 1
ATOM 1141 N N . LEU B 1 10 ? -3.573 -6.243 6.154 1 98.08 10 LEU B N 1
ATOM 1142 C CA . LEU B 1 10 ? -2.496 -5.77 5.291 1 98.08 10 LEU B CA 1
ATOM 1143 C C . LEU B 1 10 ? -1.183 -6.47 5.627 1 98.08 10 LEU B C 1
ATOM 1145 O O . LEU B 1 10 ? -0.762 -6.486 6.786 1 98.08 10 LEU B O 1
ATOM 1149 N N . HIS B 1 11 ? -0.612 -7.078 4.647 1 97.56 11 HIS B N 1
ATOM 1150 C CA . HIS B 1 11 ? 0.598 -7.851 4.9 1 97.56 11 HIS B CA 1
ATOM 1151 C C . HIS B 1 11 ? 1.84 -7.099 4.433 1 97.56 11 HIS B C 1
ATOM 1153 O O . HIS B 1 11 ? 2.783 -6.909 5.205 1 97.56 11 HIS B O 1
ATOM 1159 N N . HIS B 1 12 ? 1.983 -6.786 3.203 1 98.47 12 HIS B N 1
ATOM 1160 C CA . HIS B 1 12 ? 3.062 -5.948 2.693 1 98.47 12 HIS B CA 1
ATOM 1161 C C . HIS B 1 12 ? 2.661 -5.268 1.388 1 98.47 12 HIS B C 1
ATOM 1163 O O . HIS B 1 12 ? 1.637 -5.61 0.793 1 98.47 12 HIS B O 1
ATOM 1169 N N . VAL B 1 13 ? 3.422 -4.274 0.993 1 98.85 13 VAL B N 1
ATOM 1170 C CA . VAL B 1 13 ? 3.241 -3.546 -0.258 1 98.85 13 VAL B CA 1
ATOM 1171 C C . VAL B 1 13 ? 4.405 -3.841 -1.202 1 98.85 13 VAL B C 1
ATOM 1173 O O . VAL B 1 13 ? 5.563 -3.873 -0.778 1 98.85 13 VAL B O 1
ATOM 1176 N N . VAL B 1 14 ? 4.048 -4.07 -2.424 1 98.73 14 VAL B N 1
ATOM 1177 C CA . VAL B 1 14 ? 5.063 -4.311 -3.445 1 98.73 14 VAL B CA 1
ATOM 1178 C C . VAL B 1 14 ? 5.247 -3.057 -4.296 1 98.73 14 VAL B C 1
ATOM 1180 O O . VAL B 1 14 ? 4.319 -2.623 -4.982 1 98.73 14 VAL B O 1
ATOM 1183 N N . PHE B 1 15 ? 6.428 -2.538 -4.274 1 98.83 15 PHE B N 1
ATOM 1184 C CA . PHE B 1 15 ? 6.804 -1.444 -5.162 1 98.83 15 PHE B CA 1
ATOM 1185 C C . PHE B 1 15 ? 7.554 -1.969 -6.38 1 98.83 15 PHE B C 1
ATOM 1187 O O . PHE B 1 15 ? 8.52 -2.723 -6.244 1 98.83 15 PHE B O 1
ATOM 1194 N N . ALA B 1 16 ? 7.096 -1.592 -7.513 1 98.72 16 ALA B N 1
ATOM 1195 C CA . ALA B 1 16 ? 7.879 -1.798 -8.728 1 98.72 16 ALA B CA 1
ATOM 1196 C C . ALA B 1 16 ? 8.789 -0.604 -9.003 1 98.72 16 ALA B C 1
ATOM 1198 O O . ALA B 1 16 ? 8.332 0.541 -9.02 1 98.72 16 ALA B O 1
ATOM 1199 N N . VAL B 1 17 ? 9.992 -0.913 -9.162 1 98.61 17 VAL B N 1
ATOM 1200 C CA . VAL B 1 17 ? 11.015 0.106 -9.374 1 98.61 17 VAL B CA 1
ATOM 1201 C C . VAL B 1 17 ? 11.872 -0.265 -10.582 1 98.61 17 VAL B C 1
ATOM 1203 O O . VAL B 1 17 ? 12.233 -1.431 -10.76 1 98.61 17 VAL B O 1
ATOM 1206 N N . ALA B 1 18 ? 12.139 0.771 -11.391 1 98.16 18 ALA B N 1
ATOM 1207 C CA . ALA B 1 18 ? 13.042 0.509 -12.51 1 98.16 18 ALA B CA 1
ATOM 1208 C C . ALA B 1 18 ? 14.366 -0.072 -12.022 1 98.16 18 ALA B C 1
ATOM 1210 O O . ALA B 1 18 ? 14.889 0.345 -10.986 1 98.16 18 ALA B O 1
ATOM 1211 N N . ALA B 1 19 ? 14.921 -0.961 -12.87 1 97.82 19 ALA B N 1
ATOM 1212 C CA . ALA B 1 19 ? 16.111 -1.71 -12.474 1 97.82 19 ALA B CA 1
ATOM 1213 C C . ALA B 1 19 ? 17.249 -0.768 -12.091 1 97.82 19 ALA B C 1
ATOM 1215 O O . ALA B 1 19 ? 17.964 -1.013 -11.117 1 97.82 19 ALA B O 1
ATOM 1216 N N . GLU B 1 20 ? 17.389 0.347 -12.762 1 97.41 20 GLU B N 1
ATOM 1217 C CA . GLU B 1 20 ? 18.509 1.258 -12.545 1 97.41 20 GLU B CA 1
ATOM 1218 C C . GLU B 1 20 ? 18.34 2.04 -11.245 1 97.41 20 GLU B C 1
ATOM 1220 O O . GLU B 1 20 ? 19.297 2.632 -10.742 1 97.41 20 GLU B O 1
ATOM 1225 N N . ARG B 1 21 ? 17.22 2.082 -10.633 1 97.96 21 ARG B N 1
ATOM 1226 C CA . ARG B 1 21 ? 16.949 2.856 -9.426 1 97.96 21 ARG B CA 1
ATOM 1227 C C . ARG B 1 21 ? 16.735 1.941 -8.225 1 97.96 21 ARG B C 1
ATOM 1229 O O . ARG B 1 21 ? 16.605 2.413 -7.093 1 97.96 21 ARG B O 1
ATOM 1236 N N . HIS B 1 22 ? 16.698 0.667 -8.448 1 98.33 22 HIS B N 1
ATOM 1237 C CA . HIS B 1 22 ? 16.361 -0.328 -7.436 1 98.33 22 HIS B CA 1
ATOM 1238 C C . HIS B 1 22 ? 17.262 -0.195 -6.212 1 98.33 22 HIS B C 1
ATOM 1240 O O . HIS B 1 22 ? 16.775 -0.15 -5.08 1 98.33 22 HIS B O 1
ATOM 1246 N N . ALA B 1 23 ? 18.506 -0.086 -6.403 1 97.94 23 ALA B N 1
ATOM 1247 C CA . ALA B 1 23 ? 19.462 -0.012 -5.301 1 97.94 23 ALA B CA 1
ATOM 1248 C C . ALA B 1 23 ? 19.268 1.267 -4.492 1 97.94 23 ALA B C 1
ATOM 1250 O O . ALA B 1 23 ? 19.333 1.245 -3.26 1 97.94 23 ALA B O 1
ATOM 1251 N N . THR B 1 24 ? 19.07 2.342 -5.166 1 98.4 24 THR B N 1
ATOM 1252 C CA . THR B 1 24 ? 18.883 3.623 -4.494 1 98.4 24 THR B CA 1
ATOM 1253 C C . THR B 1 24 ? 17.631 3.599 -3.622 1 98.4 24 THR B C 1
ATOM 1255 O O . THR B 1 24 ? 17.655 4.059 -2.479 1 98.4 24 THR B O 1
ATOM 1258 N N . VAL B 1 25 ? 16.563 3.054 -4.161 1 98.6 25 VAL B N 1
ATOM 1259 C CA . VAL B 1 25 ? 15.322 2.972 -3.397 1 98.6 25 VAL B CA 1
ATOM 1260 C C . VAL B 1 25 ? 15.516 2.051 -2.194 1 98.6 25 VAL B C 1
ATOM 1262 O O . VAL B 1 25 ? 15.062 2.359 -1.089 1 98.6 25 VAL B O 1
ATOM 1265 N N . ALA B 1 26 ? 16.206 0.939 -2.406 1 98.67 26 ALA B N 1
ATOM 1266 C CA . ALA B 1 26 ? 16.498 0.032 -1.299 1 98.67 26 ALA B CA 1
ATOM 1267 C C . ALA B 1 26 ? 17.307 0.735 -0.213 1 98.67 26 ALA B C 1
ATOM 1269 O O . ALA B 1 26 ? 17.041 0.561 0.979 1 98.67 26 ALA B O 1
ATOM 1270 N N . ASP B 1 27 ? 18.262 1.529 -0.6 1 98.56 27 ASP B N 1
ATOM 1271 C CA . ASP B 1 27 ? 19.074 2.284 0.35 1 98.56 27 ASP B CA 1
ATOM 1272 C C . ASP B 1 27 ? 18.213 3.25 1.161 1 98.56 27 ASP B C 1
ATOM 1274 O O . ASP B 1 27 ? 18.408 3.4 2.369 1 98.56 27 ASP B O 1
ATOM 1278 N N . MET B 1 28 ? 17.356 3.89 0.491 1 98.6 28 MET B N 1
ATOM 1279 C CA . MET B 1 28 ? 16.473 4.833 1.172 1 98.6 28 MET B CA 1
ATOM 1280 C C . MET B 1 28 ? 15.683 4.139 2.276 1 98.6 28 MET B C 1
ATOM 1282 O O . MET B 1 28 ? 15.659 4.606 3.416 1 98.6 28 MET B O 1
ATOM 1286 N N . PHE B 1 29 ? 15.074 3.004 1.959 1 98.6 29 PHE B N 1
ATOM 1287 C CA . PHE B 1 29 ? 14.303 2.277 2.96 1 98.6 29 PHE B CA 1
ATOM 1288 C C . PHE B 1 29 ? 15.212 1.746 4.063 1 98.6 29 PHE B C 1
ATOM 1290 O O . PHE B 1 29 ? 14.825 1.717 5.233 1 98.6 29 PHE B O 1
ATOM 1297 N N . THR B 1 30 ? 16.382 1.288 3.679 1 98.18 30 THR B N 1
ATOM 1298 C CA . THR B 1 30 ? 17.345 0.832 4.676 1 98.18 30 THR B CA 1
ATOM 1299 C C . THR B 1 30 ? 17.716 1.966 5.627 1 98.18 30 THR B C 1
ATOM 1301 O O . THR B 1 30 ? 17.79 1.765 6.841 1 98.18 30 THR B O 1
ATOM 1304 N N . ASP B 1 31 ? 17.926 3.139 5.069 1 97.85 31 ASP B N 1
ATOM 1305 C CA . ASP B 1 31 ? 18.235 4.307 5.889 1 97.85 31 ASP B CA 1
ATOM 1306 C C . ASP B 1 31 ? 17.07 4.652 6.814 1 97.85 31 ASP B C 1
ATOM 1308 O O . ASP B 1 31 ? 17.269 5.242 7.878 1 97.85 31 ASP B O 1
ATOM 1312 N N . LEU B 1 32 ? 15.882 4.344 6.377 1 97.55 32 LEU B N 1
ATOM 1313 C CA . LEU B 1 32 ? 14.715 4.561 7.226 1 97.55 32 LEU B CA 1
ATOM 1314 C C . LEU B 1 32 ? 14.665 3.534 8.353 1 97.55 32 LEU B C 1
ATOM 1316 O O . LEU B 1 32 ? 13.94 3.716 9.333 1 97.55 32 LEU B O 1
ATOM 1320 N N . GLY B 1 33 ? 15.343 2.373 8.154 1 97.12 33 GLY B N 1
ATOM 1321 C CA . GLY B 1 33 ? 15.419 1.375 9.209 1 97.12 33 GLY B CA 1
ATOM 1322 C C . GLY B 1 33 ? 14.934 0.006 8.772 1 97.12 33 GLY B C 1
ATOM 1323 O O . GLY B 1 33 ? 14.888 -0.928 9.576 1 97.12 33 GLY B O 1
ATOM 1324 N N . PHE B 1 34 ? 14.529 -0.126 7.516 1 97.79 34 PHE B N 1
ATOM 1325 C CA . PHE B 1 34 ? 14.136 -1.431 6.998 1 97.79 34 PHE B CA 1
ATOM 1326 C C . PHE B 1 34 ? 15.358 -2.314 6.774 1 97.79 34 PHE B C 1
ATOM 1328 O O . PHE B 1 34 ? 16.462 -1.811 6.555 1 97.79 34 PHE B O 1
ATOM 1335 N N . ALA B 1 35 ? 15.081 -3.633 6.853 1 96.71 35 ALA B N 1
ATOM 1336 C CA . ALA B 1 35 ? 16.118 -4.639 6.638 1 96.71 35 ALA B CA 1
ATOM 1337 C C . ALA B 1 35 ? 15.673 -5.675 5.609 1 96.71 35 ALA B C 1
ATOM 1339 O O . ALA B 1 35 ? 14.817 -6.515 5.896 1 96.71 35 ALA B O 1
ATOM 1340 N N . PHE B 1 36 ? 16.353 -5.679 4.51 1 97.41 36 PHE B N 1
ATOM 1341 C CA . PHE B 1 36 ? 15.856 -6.46 3.384 1 97.41 36 PHE B CA 1
ATOM 1342 C C . PHE B 1 36 ? 16.604 -7.783 3.271 1 97.41 36 PHE B C 1
ATOM 1344 O O . PHE B 1 36 ? 17.817 -7.837 3.484 1 97.41 36 PHE B O 1
ATOM 1351 N N . GLU B 1 37 ? 15.824 -8.786 2.97 1 97.31 37 GLU B N 1
ATOM 1352 C CA . GLU B 1 37 ? 16.376 -9.962 2.304 1 97.31 37 GLU B CA 1
ATOM 1353 C C . GLU B 1 37 ? 16.401 -9.778 0.79 1 97.31 37 GLU B C 1
ATOM 1355 O O . GLU B 1 37 ? 15.393 -9.401 0.188 1 97.31 37 GLU B O 1
ATOM 1360 N N . ASN B 1 38 ? 17.551 -10.064 0.202 1 97.15 38 ASN B N 1
ATOM 1361 C CA . ASN B 1 38 ? 17.706 -9.866 -1.235 1 97.15 38 ASN B CA 1
ATOM 1362 C C . ASN B 1 38 ? 17.844 -11.196 -1.972 1 97.15 38 ASN B C 1
ATOM 1364 O O . ASN B 1 38 ? 18.596 -12.073 -1.544 1 97.15 38 ASN B O 1
ATOM 1368 N N . PHE B 1 39 ? 17.082 -11.374 -2.997 1 96.9 39 PHE B N 1
ATOM 1369 C CA . PHE B 1 39 ? 17.181 -12.577 -3.815 1 96.9 39 PHE B CA 1
ATOM 1370 C C . PHE B 1 39 ? 16.574 -12.345 -5.194 1 96.9 39 PHE B C 1
ATOM 1372 O O . PHE B 1 39 ? 15.922 -11.325 -5.427 1 96.9 39 PHE B O 1
ATOM 1379 N N . GLN B 1 40 ? 16.896 -13.242 -6.087 1 96.6 40 GLN B N 1
ATOM 1380 C CA . GLN B 1 40 ? 16.307 -13.227 -7.422 1 96.6 40 GLN B CA 1
ATOM 1381 C C . GLN B 1 40 ? 15.441 -14.462 -7.655 1 96.6 40 GLN B C 1
ATOM 1383 O O . GLN B 1 40 ? 15.799 -15.565 -7.236 1 96.6 40 GLN B O 1
ATOM 1388 N N . LEU B 1 41 ? 14.294 -14.174 -8.256 1 95.25 41 LEU B N 1
ATOM 1389 C CA . LEU B 1 41 ? 13.485 -15.258 -8.803 1 95.25 41 LEU B CA 1
ATOM 1390 C C . LEU B 1 41 ? 13.563 -15.281 -10.325 1 95.25 41 LEU B C 1
ATOM 1392 O O . LEU B 1 41 ? 12.718 -14.692 -11.004 1 95.25 41 LEU B O 1
ATOM 1396 N N . THR B 1 42 ? 14.505 -16.02 -10.832 1 95.08 42 THR B N 1
ATOM 1397 C CA . THR B 1 42 ? 14.846 -16.012 -12.25 1 95.08 42 THR B CA 1
ATOM 1398 C C . THR B 1 42 ? 13.665 -16.485 -13.093 1 95.08 42 THR B C 1
ATOM 1400 O O . THR B 1 42 ? 13.418 -15.955 -14.178 1 95.08 42 THR B O 1
ATOM 1403 N N . GLU B 1 43 ? 12.974 -17.422 -12.593 1 92.88 43 GLU B N 1
ATOM 1404 C CA . GLU B 1 43 ? 11.833 -17.972 -13.317 1 92.88 43 GLU B CA 1
ATOM 1405 C C . GLU B 1 43 ? 10.772 -16.904 -13.568 1 92.88 43 GLU B C 1
ATOM 1407 O O . GLU B 1 43 ? 10.13 -16.894 -14.621 1 92.88 43 GLU B O 1
ATOM 1412 N N . LEU B 1 44 ? 10.638 -15.996 -12.652 1 94.5 44 LEU B N 1
ATOM 1413 C CA . LEU B 1 44 ? 9.673 -14.912 -12.798 1 94.5 44 LEU B CA 1
ATOM 1414 C C . LEU B 1 44 ? 10.332 -13.675 -13.398 1 94.5 44 LEU B C 1
ATOM 1416 O O . LEU B 1 44 ? 9.643 -12.743 -13.82 1 94.5 44 LEU B O 1
ATOM 1420 N N . GLY B 1 45 ? 11.688 -13.681 -13.352 1 97.07 45 GLY B N 1
ATOM 1421 C CA . GLY B 1 45 ? 12.46 -12.579 -13.905 1 97.07 45 GLY B CA 1
ATOM 1422 C C . GLY B 1 45 ? 12.538 -11.381 -12.978 1 97.07 45 GLY B C 1
ATOM 1423 O O . GLY B 1 45 ? 12.572 -10.237 -13.436 1 97.07 45 GLY B O 1
ATOM 1424 N N . LEU B 1 46 ? 12.549 -11.624 -11.724 1 97.88 46 LEU B N 1
ATOM 1425 C CA . LEU B 1 46 ? 12.464 -10.5 -10.799 1 97.88 46 LEU B CA 1
ATOM 1426 C C . LEU B 1 46 ? 13.698 -10.437 -9.904 1 97.88 46 LEU B C 1
ATOM 1428 O O . LEU B 1 46 ? 14.199 -11.472 -9.458 1 97.88 46 LEU B O 1
ATOM 1432 N N . ASP B 1 47 ? 14.206 -9.274 -9.663 1 98.44 47 ASP B N 1
ATOM 1433 C CA . ASP B 1 47 ? 15.095 -8.911 -8.564 1 98.44 47 ASP B CA 1
ATOM 1434 C C . ASP B 1 47 ? 14.306 -8.362 -7.377 1 98.44 47 ASP B C 1
ATOM 1436 O O . ASP B 1 47 ? 13.465 -7.476 -7.542 1 98.44 47 ASP B O 1
ATOM 1440 N N . ILE B 1 48 ? 14.542 -8.926 -6.168 1 98.44 48 ILE B N 1
ATOM 1441 C CA . ILE B 1 48 ? 13.609 -8.68 -5.074 1 98.44 48 ILE B CA 1
ATOM 1442 C C . ILE B 1 48 ? 14.378 -8.251 -3.826 1 98.44 48 ILE B C 1
ATOM 1444 O O . ILE B 1 48 ? 15.397 -8.853 -3.48 1 98.44 48 ILE B O 1
ATOM 1448 N N . HIS B 1 49 ? 14.022 -7.206 -3.184 1 98.72 49 HIS B N 1
ATOM 1449 C CA . HIS B 1 49 ? 14.33 -6.836 -1.807 1 98.72 49 HIS B CA 1
ATOM 1450 C C . HIS B 1 49 ? 13.084 -6.892 -0.929 1 98.72 49 HIS B C 1
ATOM 1452 O O . HIS B 1 49 ? 12.134 -6.135 -1.144 1 98.72 49 HIS B O 1
ATOM 1458 N N . LEU B 1 50 ? 13.062 -7.76 0.029 1 97.98 50 LEU B N 1
ATOM 1459 C CA . LEU B 1 50 ? 11.854 -7.988 0.814 1 97.98 50 LEU B CA 1
ATOM 1460 C C . LEU B 1 50 ? 12.149 -7.89 2.307 1 97.98 50 LEU B C 1
ATOM 1462 O O . LEU B 1 50 ? 13.103 -8.499 2.797 1 97.98 50 LEU B O 1
ATOM 1466 N N . ASP B 1 51 ? 11.506 -7.089 3.011 1 97.51 51 ASP B N 1
ATOM 1467 C CA . ASP B 1 51 ? 11.409 -7.12 4.468 1 97.51 51 ASP B CA 1
ATOM 1468 C C . ASP B 1 51 ? 10.051 -7.656 4.916 1 97.51 51 ASP B C 1
ATOM 1470 O O . ASP B 1 51 ? 9.108 -6.887 5.111 1 97.51 51 ASP B O 1
ATOM 1474 N N . TRP B 1 52 ? 10.01 -8.883 5.055 1 90.32 52 TRP B N 1
ATOM 1475 C CA . TRP B 1 52 ? 8.784 -9.624 5.333 1 90.32 52 TRP B CA 1
ATOM 1476 C C . TRP B 1 52 ? 8.139 -9.142 6.628 1 90.32 52 TRP B C 1
ATOM 1478 O O . TRP B 1 52 ? 6.913 -9.05 6.721 1 90.32 52 TRP B O 1
ATOM 1488 N N . ASN B 1 53 ? 8.883 -8.806 7.582 1 92.39 53 ASN B N 1
ATOM 1489 C CA . ASN B 1 53 ? 8.416 -8.457 8.92 1 92.39 53 ASN B CA 1
ATOM 1490 C C . ASN B 1 53 ? 7.897 -7.023 8.976 1 92.39 53 ASN B C 1
ATOM 1492 O O . ASN B 1 53 ? 7.049 -6.697 9.809 1 92.39 53 ASN B O 1
ATOM 1496 N N . ARG B 1 54 ? 8.374 -6.231 8.043 1 96.86 54 ARG B N 1
ATOM 1497 C CA . ARG B 1 54 ? 8.035 -4.818 8.177 1 96.86 54 ARG B CA 1
ATOM 1498 C C . ARG B 1 54 ? 7.208 -4.339 6.989 1 96.86 54 ARG B C 1
ATOM 1500 O O . ARG B 1 54 ? 6.857 -3.16 6.906 1 96.86 54 ARG B O 1
ATOM 1507 N N . GLY B 1 55 ? 6.926 -5.192 6.05 1 97.83 55 GLY B N 1
ATOM 1508 C CA . GLY B 1 55 ? 5.787 -5.008 5.165 1 97.83 55 GLY B CA 1
ATOM 1509 C C . GLY B 1 55 ? 6.146 -4.304 3.87 1 97.83 55 GLY B C 1
ATOM 1510 O O . GLY B 1 55 ? 5.285 -3.699 3.227 1 97.83 55 GLY B O 1
ATOM 1511 N N . VAL B 1 56 ? 7.442 -4.364 3.448 1 98.71 56 VAL B N 1
ATOM 1512 C CA . VAL B 1 56 ? 7.832 -3.685 2.217 1 98.71 56 VAL B CA 1
ATOM 1513 C C . VAL B 1 56 ? 8.58 -4.655 1.305 1 98.71 56 VAL B C 1
ATOM 1515 O O . VAL B 1 56 ? 9.487 -5.361 1.752 1 98.71 56 VAL B O 1
ATOM 1518 N N . GLU B 1 57 ? 8.187 -4.645 0.131 1 98.76 57 GLU B N 1
ATOM 1519 C CA . GLU B 1 57 ? 8.857 -5.408 -0.917 1 98.76 57 GLU B CA 1
ATOM 1520 C C . GLU B 1 57 ? 9.158 -4.533 -2.13 1 98.76 57 GLU B C 1
ATOM 1522 O O . GLU B 1 57 ? 8.276 -3.833 -2.631 1 98.76 57 GLU B O 1
ATOM 1527 N N . LEU B 1 58 ? 10.376 -4.533 -2.603 1 98.81 58 LEU B N 1
ATOM 1528 C CA . LEU B 1 58 ? 10.796 -3.889 -3.843 1 98.81 58 LEU B CA 1
ATOM 1529 C C . LEU B 1 58 ? 11.07 -4.926 -4.928 1 98.81 58 LEU B C 1
ATOM 1531 O O . LEU B 1 58 ? 11.775 -5.908 -4.689 1 98.81 58 LEU B O 1
ATOM 1535 N N . VAL B 1 59 ? 10.49 -4.668 -6.096 1 98.63 59 VAL B N 1
ATOM 1536 C CA . VAL B 1 59 ? 10.769 -5.586 -7.195 1 98.63 59 VAL B CA 1
ATOM 1537 C C . VAL B 1 59 ? 11.229 -4.801 -8.421 1 98.63 59 VAL B C 1
ATOM 1539 O O . VAL B 1 59 ? 10.75 -3.692 -8.671 1 98.63 59 VAL B O 1
ATOM 1542 N N . SER B 1 60 ? 12.096 -5.351 -9.182 1 98.68 60 SER B N 1
ATOM 1543 C CA . SER B 1 60 ? 12.525 -4.889 -10.498 1 98.68 60 SER B CA 1
ATOM 1544 C C . SER B 1 60 ? 12.673 -6.053 -11.471 1 98.68 60 SER B C 1
ATOM 1546 O O . SER B 1 60 ? 13.091 -7.146 -11.082 1 98.68 60 SER B O 1
ATOM 1548 N N . PRO B 1 61 ? 12.275 -5.774 -12.689 1 98.19 61 PRO B N 1
ATOM 1549 C CA . PRO B 1 61 ? 12.556 -6.823 -13.672 1 98.19 61 PRO B CA 1
ATOM 1550 C C . PRO B 1 61 ? 14.051 -7.027 -13.907 1 98.19 61 PRO B C 1
ATOM 1552 O O . PRO B 1 61 ? 14.812 -6.056 -13.942 1 98.19 61 PRO B O 1
ATOM 1555 N N . ILE B 1 62 ? 14.428 -8.263 -13.958 1 97.45 62 ILE B N 1
ATOM 1556 C CA . ILE B 1 62 ? 15.787 -8.562 -14.397 1 97.45 62 ILE B CA 1
ATOM 1557 C C . ILE B 1 62 ? 15.957 -8.16 -15.861 1 97.45 62 ILE B C 1
ATOM 1559 O O . ILE B 1 62 ? 15.189 -8.593 -16.723 1 97.45 62 ILE B O 1
ATOM 1563 N N . PRO B 1 63 ? 16.954 -7.339 -16.101 1 94.26 63 PRO B N 1
ATOM 1564 C CA . PRO B 1 63 ? 17.114 -6.866 -17.478 1 94.26 63 PRO B CA 1
ATOM 1565 C C . PRO B 1 63 ? 17.191 -8.007 -18.49 1 94.26 63 PRO B C 1
ATOM 1567 O O . PRO B 1 63 ? 17.953 -8.958 -18.296 1 94.26 63 PRO B O 1
ATOM 1570 N N . GLY B 1 64 ? 16.395 -7.874 -19.518 1 92.62 64 GLY B N 1
ATOM 1571 C CA . GLY B 1 64 ? 16.424 -8.834 -20.609 1 92.62 64 GLY B CA 1
ATOM 1572 C C . GLY B 1 64 ? 15.645 -10.101 -20.31 1 92.62 64 GLY B C 1
ATOM 1573 O O . GLY B 1 64 ? 15.58 -11.007 -21.144 1 92.62 64 GLY B O 1
ATOM 1574 N N . SER B 1 65 ? 15.045 -10.193 -19.199 1 93.46 65 SER B N 1
ATOM 1575 C CA . SER B 1 65 ? 14.314 -11.399 -18.826 1 93.46 65 SER B CA 1
ATOM 1576 C C . SER B 1 65 ? 13.001 -11.51 -19.592 1 93.46 65 SER B C 1
ATOM 1578 O O . SER B 1 65 ? 12.329 -10.504 -19.831 1 93.46 65 SER B O 1
ATOM 1580 N N . SER B 1 66 ? 12.578 -12.736 -19.865 1 90.68 66 SER B N 1
ATOM 1581 C CA . SER B 1 66 ? 11.296 -13 -20.51 1 90.68 66 SER B CA 1
AT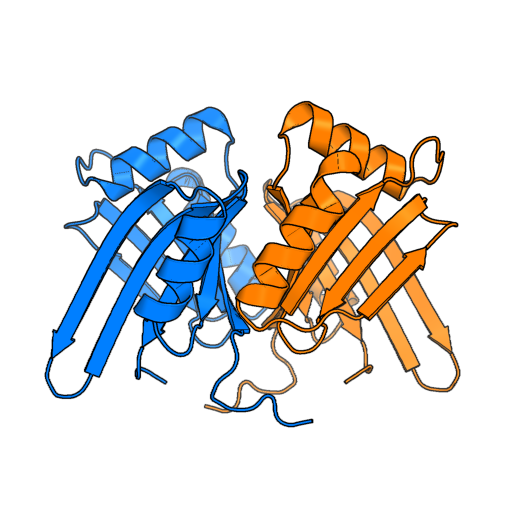OM 1582 C C . SER B 1 66 ? 10.306 -13.63 -19.535 1 90.68 66 SER B C 1
ATOM 1584 O O . SER B 1 66 ? 9.266 -14.148 -19.947 1 90.68 66 SER B O 1
ATOM 1586 N N . GLY B 1 67 ? 10.653 -13.652 -18.258 1 91.81 67 GLY B N 1
ATOM 1587 C CA . GLY B 1 67 ? 9.714 -14.159 -17.269 1 91.81 67 GLY B CA 1
ATOM 1588 C C . GLY B 1 67 ? 8.386 -13.427 -17.276 1 91.81 67 GLY B C 1
ATOM 1589 O O . GLY B 1 67 ? 8.34 -12.216 -17.503 1 91.81 67 GLY B O 1
ATOM 1590 N N . SER B 1 68 ? 7.346 -14.155 -17.03 1 89.11 68 SER B N 1
ATOM 1591 C CA . SER B 1 68 ? 6 -13.617 -17.196 1 89.11 68 SER B CA 1
ATOM 1592 C C . SER B 1 68 ? 5.767 -12.417 -16.284 1 89.11 68 SER B C 1
ATOM 1594 O O . SER B 1 68 ? 5.18 -11.417 -16.703 1 89.11 68 SER B O 1
ATOM 1596 N N . VAL B 1 69 ? 6.198 -12.518 -15.045 1 93.97 69 VAL B N 1
ATOM 1597 C CA . VAL B 1 69 ? 5.937 -11.412 -14.129 1 93.97 69 VAL B CA 1
ATOM 1598 C C . VAL B 1 69 ? 6.831 -10.226 -14.485 1 93.97 69 VAL B C 1
ATOM 1600 O O . VAL B 1 69 ? 6.418 -9.07 -14.36 1 93.97 69 VAL B O 1
ATOM 1603 N N . ALA B 1 70 ? 8.053 -10.514 -15.002 1 96.43 70 ALA B N 1
ATOM 1604 C CA . ALA B 1 70 ? 8.934 -9.443 -15.461 1 96.43 70 ALA B CA 1
ATOM 1605 C C . ALA B 1 70 ? 8.27 -8.622 -16.563 1 96.43 70 ALA B C 1
ATOM 1607 O O . ALA B 1 70 ? 8.36 -7.392 -16.57 1 96.43 70 ALA B O 1
ATOM 1608 N N . VAL B 1 71 ? 7.627 -9.306 -17.457 1 95.62 71 VAL B N 1
ATOM 1609 C CA . VAL B 1 71 ? 6.936 -8.638 -18.555 1 95.62 71 VAL B CA 1
ATOM 1610 C C . VAL B 1 71 ? 5.857 -7.711 -17.999 1 95.62 71 VAL B C 1
ATOM 1612 O O . VAL B 1 71 ? 5.738 -6.561 -18.427 1 95.62 71 VAL B O 1
ATOM 1615 N N . SER B 1 72 ? 5.117 -8.237 -17.052 1 95.96 72 SER B N 1
ATOM 1616 C CA . SER B 1 72 ? 4.051 -7.455 -16.434 1 95.96 72 SER B CA 1
ATOM 1617 C C . SER B 1 72 ? 4.611 -6.243 -15.696 1 95.96 72 SER B C 1
ATOM 1619 O O . SER B 1 72 ? 4.078 -5.138 -15.811 1 95.96 72 SER B O 1
ATOM 1621 N N . VAL B 1 73 ? 5.664 -6.401 -14.968 1 97.5 73 VAL B N 1
ATOM 1622 C CA . VAL B 1 73 ? 6.284 -5.316 -14.214 1 97.5 73 VAL B CA 1
ATOM 1623 C C . VAL B 1 73 ? 6.862 -4.282 -15.178 1 97.5 73 VAL B C 1
ATOM 1625 O O . VAL B 1 73 ? 6.732 -3.076 -14.955 1 97.5 73 VAL B O 1
ATOM 1628 N N . ASN B 1 74 ? 7.466 -4.728 -16.278 1 97.7 74 ASN B N 1
ATOM 1629 C CA . ASN B 1 74 ? 7.96 -3.799 -17.289 1 97.7 74 ASN B CA 1
ATOM 1630 C C . ASN B 1 74 ? 6.834 -2.938 -17.856 1 97.7 74 ASN B C 1
ATOM 1632 O O . ASN B 1 74 ? 6.984 -1.722 -17.988 1 97.7 74 ASN B O 1
ATOM 1636 N N . ALA B 1 75 ? 5.787 -3.556 -18.168 1 96.59 75 ALA B N 1
ATOM 1637 C CA . ALA B 1 75 ? 4.648 -2.822 -18.712 1 96.59 75 ALA B CA 1
ATOM 1638 C C . ALA B 1 75 ? 4.137 -1.786 -17.716 1 96.59 75 ALA B C 1
ATOM 1640 O O . ALA B 1 75 ? 3.803 -0.661 -18.096 1 96.59 75 ALA B O 1
ATOM 1641 N N . PHE B 1 76 ? 4.017 -2.189 -16.481 1 96.98 76 PHE B N 1
ATOM 1642 C CA . PHE B 1 76 ? 3.604 -1.277 -15.421 1 96.98 76 PHE B CA 1
ATOM 1643 C C . PHE B 1 76 ? 4.525 -0.064 -15.362 1 96.98 76 PHE B C 1
ATOM 1645 O O . PHE B 1 76 ? 4.056 1.077 -15.338 1 96.98 76 PHE B O 1
ATOM 1652 N N . LEU B 1 77 ? 5.84 -0.294 -15.358 1 97.68 77 LEU B N 1
ATOM 1653 C CA . LEU B 1 77 ? 6.834 0.765 -15.224 1 97.68 77 LEU B CA 1
ATOM 1654 C C . LEU B 1 77 ? 6.786 1.71 -16.42 1 97.68 77 LEU B C 1
ATOM 1656 O O . LEU B 1 77 ? 6.957 2.921 -16.268 1 97.68 77 LEU B O 1
ATOM 1660 N N . GLU B 1 78 ? 6.586 1.175 -17.548 1 96.85 78 GLU B N 1
ATOM 1661 C CA . GLU B 1 78 ? 6.478 1.986 -18.757 1 96.85 78 GLU B CA 1
ATOM 1662 C C . GLU B 1 78 ? 5.272 2.919 -18.69 1 96.85 78 GLU B C 1
ATOM 1664 O O . GLU B 1 78 ? 5.349 4.073 -19.117 1 96.85 78 GLU B O 1
ATOM 1669 N N . ARG B 1 79 ? 4.248 2.448 -18.094 1 95.42 79 ARG B N 1
ATOM 1670 C CA . ARG B 1 79 ? 2.989 3.186 -18.082 1 95.42 79 ARG B CA 1
ATOM 1671 C C . ARG B 1 79 ? 2.938 4.162 -16.912 1 95.42 79 ARG B C 1
ATOM 1673 O O . ARG B 1 79 ? 2.42 5.273 -17.046 1 95.42 79 ARG B O 1
ATOM 1680 N N . HIS B 1 80 ? 3.524 3.797 -15.763 1 94.2 80 HIS B N 1
ATOM 1681 C CA . HIS B 1 80 ? 3.252 4.543 -14.54 1 94.2 80 HIS B CA 1
ATOM 1682 C C . HIS B 1 80 ? 4.537 5.097 -13.934 1 94.2 80 HIS B C 1
ATOM 1684 O O . HIS B 1 80 ? 4.495 6.002 -13.097 1 94.2 80 HIS B O 1
ATOM 1690 N N . GLY B 1 81 ? 5.697 4.575 -14.393 1 96.15 81 GLY B N 1
ATOM 1691 C CA . GLY B 1 81 ? 6.915 4.811 -13.634 1 96.15 81 GLY B CA 1
ATOM 1692 C C . GLY B 1 81 ? 6.967 4.032 -12.333 1 96.15 81 GLY B C 1
ATOM 1693 O O . GLY B 1 81 ? 6.179 3.108 -12.124 1 96.15 81 GLY B O 1
ATOM 1694 N N . ASP B 1 82 ? 7.926 4.346 -11.486 1 97.97 82 ASP B N 1
ATOM 1695 C CA . ASP B 1 82 ? 8.033 3.7 -10.181 1 97.97 82 ASP B CA 1
ATOM 1696 C C . ASP B 1 82 ? 6.758 3.895 -9.365 1 97.97 82 ASP B C 1
ATOM 1698 O O . ASP B 1 82 ? 6.162 4.974 -9.383 1 97.97 82 ASP B O 1
ATOM 1702 N N . GLY B 1 83 ? 6.379 2.864 -8.651 1 97.67 83 GLY B N 1
ATOM 1703 C CA . GLY B 1 83 ? 5.175 3.041 -7.855 1 97.67 83 GLY B CA 1
ATOM 1704 C C . GLY B 1 83 ? 4.693 1.757 -7.208 1 97.67 83 GLY B C 1
ATOM 1705 O O . GLY B 1 83 ? 5.416 0.759 -7.183 1 97.67 83 GLY B O 1
ATOM 1706 N N . VAL B 1 84 ? 3.566 1.797 -6.614 1 98.51 84 VAL B N 1
ATOM 1707 C CA . VAL B 1 84 ? 2.972 0.639 -5.955 1 98.51 84 VAL B CA 1
ATOM 1708 C C . VAL B 1 84 ? 2.402 -0.316 -7.002 1 98.51 84 VAL B C 1
ATOM 1710 O O . VAL B 1 84 ? 1.444 0.019 -7.701 1 98.51 84 VAL B O 1
ATOM 1713 N N . TYR B 1 85 ? 2.98 -1.449 -7.061 1 98.26 85 TYR B N 1
ATOM 1714 C CA . TYR B 1 85 ? 2.565 -2.464 -8.023 1 98.26 85 TYR B CA 1
ATOM 1715 C C . TYR B 1 85 ? 1.329 -3.209 -7.532 1 98.26 85 TYR B C 1
ATOM 1717 O O . TYR B 1 85 ? 0.39 -3.437 -8.297 1 98.26 85 TYR B O 1
ATOM 1725 N N . THR B 1 86 ? 1.384 -3.561 -6.28 1 98.5 86 THR B N 1
ATOM 1726 C CA . THR B 1 86 ? 0.222 -4.215 -5.689 1 98.5 86 THR B CA 1
ATOM 1727 C C . THR B 1 86 ? 0.267 -4.127 -4.166 1 98.5 86 THR B C 1
ATOM 1729 O O . THR B 1 86 ? 1.325 -3.876 -3.585 1 98.5 86 THR B O 1
ATOM 1732 N N . VAL B 1 87 ? -0.876 -4.275 -3.57 1 98.82 87 VAL B N 1
ATOM 1733 C CA . VAL B 1 87 ? -1.048 -4.363 -2.124 1 98.82 87 VAL B CA 1
ATOM 1734 C C . VAL B 1 87 ? -1.403 -5.796 -1.732 1 98.82 87 VAL B C 1
ATOM 1736 O O . VAL B 1 87 ? -2.393 -6.351 -2.215 1 98.82 87 VAL B O 1
ATOM 1739 N N . VAL B 1 88 ? -0.622 -6.36 -0.846 1 98.34 88 VAL B N 1
ATOM 1740 C CA . VAL B 1 88 ? -0.817 -7.756 -0.471 1 98.34 88 VAL B CA 1
ATOM 1741 C C . VAL B 1 88 ? -1.619 -7.836 0.826 1 98.34 88 VAL B C 1
ATOM 1743 O O . VAL B 1 88 ? -1.178 -7.344 1.867 1 98.34 88 VAL B O 1
ATOM 1746 N N . ILE B 1 89 ? -2.728 -8.47 0.75 1 98.55 89 ILE B N 1
ATOM 1747 C CA . ILE B 1 89 ? -3.602 -8.69 1.897 1 98.55 89 ILE B CA 1
ATOM 1748 C C . ILE B 1 89 ? -3.494 -10.142 2.357 1 98.55 89 ILE B C 1
ATOM 1750 O O . ILE B 1 89 ? -3.76 -11.066 1.585 1 98.55 89 ILE B O 1
ATOM 1754 N N . GLY B 1 90 ? -3.04 -10.288 3.556 1 97.47 90 GLY B N 1
ATOM 1755 C CA . GLY B 1 90 ? -3.171 -11.61 4.146 1 97.47 90 GLY B CA 1
ATOM 1756 C C . GLY B 1 90 ? -4.612 -12.013 4.396 1 97.47 90 GLY B C 1
ATOM 1757 O O . GLY B 1 90 ? -5.384 -11.247 4.977 1 97.47 90 GLY B O 1
ATOM 1758 N N . VAL B 1 91 ? -4.97 -13.147 3.971 1 97.57 91 VAL B N 1
ATOM 1759 C CA . VAL B 1 91 ? -6.332 -13.643 4.137 1 97.57 91 VAL B CA 1
ATOM 1760 C C . VAL B 1 91 ? -6.304 -15.026 4.784 1 97.57 91 VAL B C 1
ATOM 1762 O O . VAL B 1 91 ? -5.336 -15.773 4.624 1 97.57 91 VAL B O 1
ATOM 1765 N N . PRO B 1 92 ? -7.376 -15.308 5.506 1 94.52 92 PRO B N 1
ATOM 1766 C CA . PRO B 1 92 ? -7.393 -16.619 6.159 1 94.52 92 PRO B CA 1
ATOM 1767 C C . PRO B 1 92 ? -7.392 -17.775 5.162 1 94.52 92 PRO B C 1
ATOM 1769 O O . PRO B 1 92 ? -6.745 -18.799 5.399 1 94.52 92 PRO B O 1
ATOM 1772 N N . ALA B 1 93 ? -8.128 -17.622 4.034 1 93.7 93 ALA B N 1
ATOM 1773 C CA . ALA B 1 93 ? -8.214 -18.626 2.976 1 93.7 93 ALA B CA 1
ATOM 1774 C C . ALA B 1 93 ? -8.35 -17.968 1.606 1 93.7 93 ALA B C 1
ATOM 1776 O O . ALA B 1 93 ? -9.196 -17.091 1.412 1 93.7 93 ALA B O 1
ATOM 1777 N N . ALA B 1 94 ? -7.516 -18.455 0.753 1 93.08 94 ALA B N 1
ATOM 1778 C CA . ALA B 1 94 ? -7.519 -17.862 -0.583 1 93.08 94 ALA B CA 1
ATOM 1779 C C . ALA B 1 94 ? -8.863 -18.074 -1.274 1 93.08 94 ALA B C 1
ATOM 1781 O O . ALA B 1 94 ? -9.359 -17.181 -1.965 1 93.08 94 ALA B O 1
ATOM 1782 N N . SER B 1 95 ? -9.448 -19.202 -1.053 1 93.98 95 SER B N 1
ATOM 1783 C CA . SER B 1 95 ? -10.695 -19.552 -1.727 1 93.98 95 SER B CA 1
ATOM 1784 C C . SER B 1 95 ? -11.826 -18.615 -1.317 1 93.98 95 SER B C 1
ATOM 1786 O O . SER B 1 95 ? -12.597 -18.157 -2.164 1 93.98 95 SER B O 1
ATOM 1788 N N . SER B 1 96 ? -11.96 -18.345 -0.043 1 96.15 96 SER B N 1
ATOM 1789 C CA . SER B 1 96 ? -13.004 -17.441 0.429 1 96.15 96 SER B CA 1
ATOM 1790 C C . SER B 1 96 ? -12.786 -16.025 -0.091 1 96.15 96 SER B C 1
ATOM 1792 O O . SER B 1 96 ? -13.742 -15.336 -0.452 1 96.15 96 SER B O 1
ATOM 1794 N N . ALA B 1 97 ? -11.574 -15.639 -0.123 1 97.25 97 ALA B N 1
ATOM 1795 C CA . ALA B 1 97 ? -11.26 -14.311 -0.646 1 97.25 97 ALA B CA 1
ATOM 1796 C C . ALA B 1 97 ? -11.553 -14.228 -2.142 1 97.25 97 ALA B C 1
ATOM 1798 O O . ALA B 1 97 ? -12.082 -13.222 -2.622 1 97.25 97 ALA B O 1
ATOM 1799 N N . ASP B 1 98 ? -11.258 -15.257 -2.849 1 96.96 98 ASP B N 1
ATOM 1800 C CA . ASP B 1 98 ? -11.524 -15.308 -4.283 1 96.96 98 ASP B CA 1
ATOM 1801 C C . ASP B 1 98 ? -13.019 -15.191 -4.569 1 96.96 98 ASP B C 1
ATOM 1803 O O . ASP B 1 98 ? -13.422 -14.562 -5.549 1 96.96 98 ASP B O 1
ATOM 1807 N N . ALA B 1 99 ? -13.755 -15.85 -3.751 1 97.95 99 ALA B N 1
ATOM 1808 C CA . ALA B 1 99 ? -15.203 -15.774 -3.924 1 97.95 99 ALA B CA 1
ATOM 1809 C C . ALA B 1 99 ? -15.695 -14.334 -3.806 1 97.95 99 ALA B C 1
ATOM 1811 O O . ALA B 1 99 ? -16.554 -13.899 -4.576 1 97.95 99 ALA B O 1
ATOM 1812 N N . VAL B 1 100 ? -15.165 -13.642 -2.87 1 98.06 100 VAL B N 1
ATOM 1813 C CA . VAL B 1 100 ? -15.512 -12.232 -2.726 1 98.06 100 VAL B CA 1
ATOM 1814 C C . VAL B 1 100 ? -15.059 -11.459 -3.963 1 98.06 100 VAL B C 1
ATOM 1816 O O . VAL B 1 100 ? -15.829 -10.683 -4.534 1 98.06 100 VAL B O 1
ATOM 1819 N N . ALA B 1 101 ? -13.812 -11.679 -4.334 1 97.91 101 ALA B N 1
ATOM 1820 C CA . ALA B 1 101 ? -13.252 -10.981 -5.489 1 97.91 101 ALA B CA 1
ATOM 1821 C C . ALA B 1 101 ? -14.113 -11.197 -6.73 1 97.91 101 ALA B C 1
ATOM 1823 O O . ALA B 1 101 ? -14.361 -10.26 -7.492 1 97.91 101 ALA B O 1
ATOM 1824 N N . GLU B 1 102 ? -14.553 -12.365 -6.889 1 97.76 102 GLU B N 1
ATOM 1825 C CA . GLU B 1 102 ? -15.38 -12.712 -8.041 1 97.76 102 GLU B CA 1
ATOM 1826 C C . GLU B 1 102 ? -16.695 -11.937 -8.03 1 97.76 102 GLU B C 1
ATOM 1828 O O . GLU B 1 102 ? -17.152 -11.465 -9.073 1 97.76 102 GLU B O 1
ATOM 1833 N N . ARG B 1 103 ? -17.255 -11.779 -6.886 1 98.27 103 ARG B N 1
ATOM 1834 C CA . ARG B 1 103 ? -18.517 -11.058 -6.752 1 98.27 103 ARG B CA 1
ATOM 1835 C C . ARG B 1 103 ? -18.368 -9.607 -7.198 1 98.27 103 ARG B C 1
ATOM 1837 O O . ARG B 1 103 ? -19.347 -8.969 -7.591 1 98.27 103 ARG B O 1
ATOM 1844 N N . TYR B 1 104 ? -17.166 -9.153 -7.151 1 98.22 104 TYR B N 1
ATOM 1845 C CA . TYR B 1 104 ? -16.954 -7.747 -7.478 1 98.22 104 TYR B CA 1
ATOM 1846 C C . TYR B 1 104 ? -16.226 -7.6 -8.808 1 98.22 104 TYR B C 1
ATOM 1848 O O . TYR B 1 104 ? -15.662 -6.543 -9.101 1 98.22 104 TYR B O 1
ATOM 1856 N N . GLY B 1 105 ? -16.115 -8.668 -9.571 1 97.23 105 GLY B N 1
ATOM 1857 C CA . GLY B 1 105 ? -15.651 -8.613 -10.948 1 97.23 105 GLY B CA 1
ATOM 1858 C C . GLY B 1 105 ? -14.139 -8.575 -11.068 1 97.23 105 GLY B C 1
ATOM 1859 O O . GLY B 1 105 ? -13.598 -7.919 -11.96 1 97.23 105 GLY B O 1
ATOM 1860 N N . ALA B 1 106 ? -13.489 -9.293 -10.289 1 97.45 106 ALA B N 1
ATOM 1861 C CA . ALA B 1 106 ? -12.028 -9.296 -10.273 1 97.45 106 ALA B CA 1
ATOM 1862 C C . ALA B 1 106 ? -11.468 -9.989 -11.512 1 97.45 106 ALA B C 1
ATOM 1864 O O . ALA B 1 106 ? -12.073 -10.929 -12.032 1 97.45 106 ALA B O 1
ATOM 1865 N N . THR B 1 107 ? -10.388 -9.5 -11.94 1 96.56 107 THR B N 1
ATOM 1866 C CA . THR B 1 107 ? -9.559 -10.185 -12.925 1 96.56 107 THR B CA 1
ATOM 1867 C C . THR B 1 107 ? -8.267 -10.69 -12.289 1 96.56 107 THR B C 1
ATOM 1869 O O . THR B 1 107 ? -7.581 -9.943 -11.589 1 96.56 107 THR B O 1
ATOM 1872 N N . THR B 1 108 ? -7.966 -11.936 -12.577 1 94.97 108 THR B N 1
ATOM 1873 C CA . THR B 1 108 ? -6.729 -12.513 -12.061 1 94.97 108 THR B CA 1
ATOM 1874 C C . THR B 1 108 ? -5.558 -12.196 -12.986 1 94.97 108 THR B C 1
ATOM 1876 O O . THR B 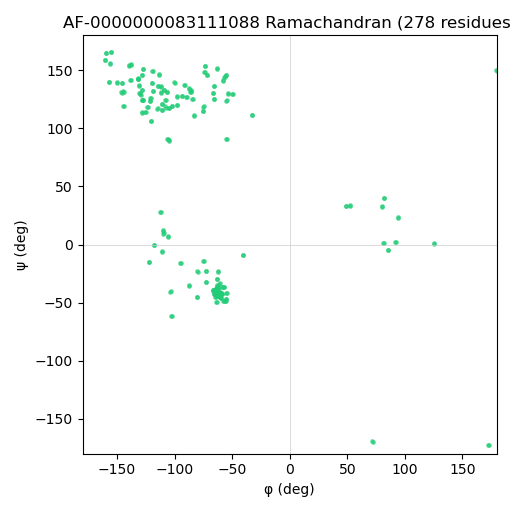1 108 ? -5.64 -12.411 -14.197 1 94.97 108 THR B O 1
ATOM 1879 N N . ARG B 1 109 ? -4.545 -11.769 -12.42 1 93.01 109 ARG B N 1
ATOM 1880 C CA . ARG B 1 109 ? -3.365 -11.432 -13.21 1 93.01 109 ARG B CA 1
ATOM 1881 C C . ARG B 1 109 ? -2.303 -12.521 -13.099 1 93.01 109 ARG B C 1
ATOM 1883 O O . ARG B 1 109 ? -1.56 -12.77 -14.051 1 93.01 109 ARG B O 1
ATOM 1890 N N . PHE B 1 110 ? -2.151 -13.024 -11.947 1 92.21 110 PHE B N 1
ATOM 1891 C CA . PHE B 1 110 ? -1.151 -14.049 -11.672 1 92.21 110 PHE B CA 1
ATOM 1892 C C . PHE B 1 110 ? -1.528 -14.854 -10.434 1 92.21 110 PHE B C 1
ATOM 1894 O O . PHE B 1 110 ? -2.026 -14.298 -9.453 1 92.21 110 PHE B O 1
ATOM 1901 N N . ARG B 1 111 ? -1.278 -16.177 -10.543 1 93.75 111 ARG B N 1
ATOM 1902 C CA . ARG B 1 111 ? -1.497 -17.058 -9.401 1 93.75 111 ARG B CA 1
ATOM 1903 C C . ARG B 1 111 ? -0.295 -17.97 -9.175 1 93.75 111 ARG B C 1
ATOM 1905 O O . ARG B 1 111 ? 0.311 -18.456 -10.132 1 93.75 111 ARG B O 1
ATOM 1912 N N . GLN B 1 112 ? -0.078 -18.15 -7.917 1 91.38 112 GLN B N 1
ATOM 1913 C CA . GLN B 1 112 ? 0.967 -19.11 -7.577 1 91.38 112 GLN B CA 1
ATOM 1914 C C . GLN B 1 112 ? 0.62 -19.87 -6.3 1 91.38 112 GLN B C 1
ATOM 1916 O O . GLN B 1 112 ? 0.087 -19.291 -5.351 1 91.38 112 GLN B O 1
ATOM 1921 N N . A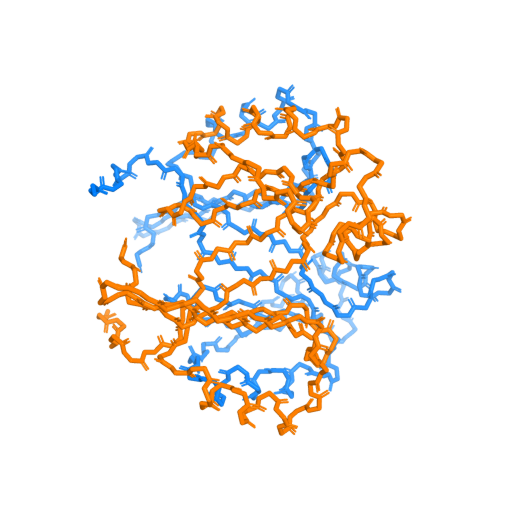RG B 1 113 ? 0.884 -21.131 -6.308 1 92.26 113 ARG B N 1
ATOM 1922 C CA . ARG B 1 113 ? 0.78 -21.976 -5.122 1 92.26 113 ARG B CA 1
ATOM 1923 C C . ARG B 1 113 ? 2.073 -22.748 -4.885 1 92.26 113 ARG B C 1
ATOM 1925 O O . ARG B 1 113 ? 2.608 -23.371 -5.805 1 92.26 113 ARG B O 1
ATOM 1932 N N . LEU B 1 114 ? 2.527 -22.543 -3.766 1 90.12 114 LEU B N 1
ATOM 1933 C CA . LEU B 1 114 ? 3.673 -23.333 -3.329 1 90.12 114 LEU B CA 1
ATOM 1934 C C . LEU B 1 114 ? 3.323 -24.163 -2.097 1 90.12 114 LEU B C 1
ATOM 1936 O O . LEU B 1 114 ? 2.667 -23.67 -1.178 1 90.12 114 LEU B O 1
ATOM 1940 N N . GLU B 1 115 ? 3.677 -25.418 -2.172 1 90.62 115 GLU B N 1
ATOM 1941 C CA . GLU B 1 115 ? 3.433 -26.296 -1.032 1 90.62 115 GLU B CA 1
ATOM 1942 C C . GLU B 1 115 ? 4.556 -27.316 -0.869 1 90.62 115 GLU B C 1
ATOM 1944 O O . GLU B 1 115 ? 5.061 -27.854 -1.857 1 90.62 115 GLU B O 1
ATOM 1949 N N . GLY B 1 116 ? 5.057 -27.434 0.404 1 89.41 116 GLY B N 1
ATOM 1950 C CA . GLY B 1 116 ? 6.095 -28.405 0.709 1 89.41 116 GLY B CA 1
ATOM 1951 C C . GLY B 1 116 ? 6.521 -28.385 2.165 1 89.41 116 GLY B C 1
ATOM 1952 O O . GLY B 1 116 ? 6.516 -27.332 2.805 1 89.41 116 GLY B O 1
ATOM 1953 N N . GLU B 1 117 ? 6.936 -29.604 2.642 1 91.56 117 GLU B N 1
ATOM 1954 C CA . GLU B 1 117 ? 7.508 -29.771 3.975 1 91.56 117 GLU B CA 1
ATOM 1955 C C . GLU B 1 117 ? 6.639 -29.101 5.036 1 91.56 117 GLU B C 1
ATOM 1957 O O . GLU B 1 117 ? 7.145 -28.367 5.887 1 91.56 117 GLU B O 1
ATOM 1962 N N . GLY B 1 118 ? 5.375 -29.043 4.941 1 91.87 118 GLY B N 1
ATOM 1963 C CA . GLY B 1 118 ? 4.444 -28.537 5.937 1 91.87 118 GLY B CA 1
ATOM 1964 C C . GLY B 1 118 ? 4.138 -27.061 5.772 1 91.87 118 GLY B C 1
ATOM 1965 O O . GLY B 1 118 ? 3.395 -26.482 6.568 1 91.87 118 GLY B O 1
ATOM 1966 N N . THR B 1 119 ? 4.688 -26.473 4.78 1 91.06 119 THR B N 1
ATOM 1967 C CA . THR B 1 119 ? 4.446 -25.055 4.537 1 91.06 119 THR B CA 1
ATOM 1968 C C . THR B 1 119 ? 3.665 -24.854 3.241 1 91.06 119 THR B C 1
ATOM 1970 O O . THR B 1 119 ? 3.74 -25.682 2.331 1 91.06 119 THR B O 1
ATOM 1973 N N . TYR B 1 120 ? 2.82 -23.825 3.291 1 92.9 120 TYR B N 1
ATOM 1974 C CA . TYR B 1 120 ? 2.142 -23.498 2.042 1 92.9 120 TYR B CA 1
ATOM 1975 C C . TYR B 1 120 ? 2.063 -21.989 1.843 1 92.9 120 TYR B C 1
ATOM 1977 O O . TYR B 1 120 ? 2.093 -21.227 2.812 1 92.9 120 TYR B O 1
ATOM 1985 N N . LEU B 1 121 ? 1.978 -21.598 0.591 1 93.32 121 LEU B N 1
ATOM 1986 C CA . LEU B 1 121 ? 1.803 -20.214 0.163 1 93.32 121 LEU B CA 1
ATOM 1987 C C . LEU B 1 121 ? 0.927 -20.137 -1.082 1 93.32 121 LEU B C 1
ATOM 1989 O O . LEU B 1 121 ? 1.215 -20.787 -2.09 1 93.32 121 LEU B O 1
ATOM 1993 N N . ASP B 1 122 ? -0.168 -19.45 -0.89 1 95.79 122 ASP B N 1
ATOM 1994 C CA . ASP B 1 122 ? -1.066 -19.151 -2.002 1 95.79 122 ASP B CA 1
ATOM 1995 C C . ASP B 1 122 ? -1.12 -17.65 -2.276 1 95.79 122 ASP B C 1
ATOM 1997 O O . ASP B 1 122 ? -1.53 -16.871 -1.414 1 95.79 122 ASP B O 1
ATOM 2001 N N . GLU B 1 123 ? -0.697 -17.306 -3.437 1 95.96 123 GLU B N 1
ATOM 2002 C CA . GLU B 1 123 ? -0.745 -15.9 -3.828 1 95.96 123 GLU B CA 1
ATOM 2003 C C . GLU B 1 123 ? -1.583 -15.707 -5.089 1 95.96 123 GLU B C 1
ATOM 2005 O O . GLU B 1 123 ? -1.335 -16.351 -6.111 1 95.96 123 GLU B O 1
ATOM 2010 N N . HIS B 1 124 ? -2.58 -14.867 -4.989 1 97.7 124 HIS B N 1
ATOM 2011 C CA . HIS B 1 124 ? -3.436 -14.514 -6.117 1 97.7 124 HIS B CA 1
ATOM 2012 C C . HIS B 1 124 ? -3.392 -13.015 -6.393 1 97.7 124 HIS B C 1
ATOM 2014 O O . HIS B 1 124 ? -3.974 -12.225 -5.646 1 97.7 124 HIS B O 1
ATOM 2020 N N . ASP B 1 125 ? -2.725 -12.667 -7.435 1 96.59 125 ASP B N 1
ATOM 2021 C CA . ASP B 1 125 ? -2.641 -11.278 -7.875 1 96.59 125 ASP B CA 1
ATOM 2022 C C . ASP B 1 125 ? -3.845 -10.901 -8.736 1 96.59 125 ASP B C 1
ATOM 2024 O O . ASP B 1 125 ? -4.142 -11.574 -9.725 1 96.59 125 ASP B O 1
ATOM 2028 N N . LEU B 1 126 ? -4.51 -9.824 -8.305 1 97.41 126 LEU B N 1
ATOM 2029 C CA . LEU B 1 126 ? -5.805 -9.501 -8.892 1 97.41 126 LEU B CA 1
ATOM 2030 C C . LEU B 1 126 ? -5.933 -8.001 -9.136 1 97.41 126 LEU B C 1
ATOM 2032 O O . LEU B 1 126 ? -5.225 -7.205 -8.515 1 97.41 126 LEU B O 1
ATOM 2036 N N . SER B 1 127 ? -6.728 -7.663 -10.032 1 96.76 127 SER B N 1
ATOM 2037 C CA . SER B 1 127 ? -7.349 -6.346 -10.118 1 96.76 127 SER B CA 1
ATOM 2038 C C . SER B 1 127 ? -8.831 -6.409 -9.762 1 96.76 127 SER B C 1
ATOM 2040 O O . SER B 1 127 ? -9.595 -7.143 -10.392 1 96.76 127 SER B O 1
ATOM 2042 N N . ILE B 1 128 ? -9.238 -5.725 -8.751 1 97.7 128 ILE B N 1
ATOM 2043 C CA . ILE B 1 128 ? -10.62 -5.701 -8.286 1 97.7 128 ILE B CA 1
ATOM 2044 C C . ILE B 1 128 ? -11.127 -4.261 -8.243 1 97.7 128 ILE B C 1
ATOM 2046 O O . ILE B 1 128 ? -10.612 -3.438 -7.483 1 97.7 128 ILE B O 1
ATOM 2050 N N . LEU B 1 129 ? -12.138 -4.02 -9.029 1 97.1 129 LEU B N 1
ATOM 2051 C CA . LEU B 1 129 ? -12.671 -2.664 -9.107 1 97.1 129 LEU B CA 1
ATOM 2052 C C . LEU B 1 129 ? -11.561 -1.66 -9.403 1 97.1 129 LEU B C 1
ATOM 2054 O O . LEU B 1 129 ? -11.517 -0.583 -8.805 1 97.1 129 LEU B O 1
ATOM 2058 N N . GLY B 1 130 ? -10.616 -2.104 -10.156 1 94.67 130 GLY B N 1
ATOM 2059 C CA . GLY B 1 130 ? -9.529 -1.23 -10.57 1 94.67 130 GLY B CA 1
ATOM 2060 C C . GLY B 1 130 ? -8.405 -1.153 -9.555 1 94.67 130 GLY B C 1
ATOM 2061 O O . GLY B 1 130 ? -7.395 -0.486 -9.788 1 94.67 130 GLY B O 1
ATOM 2062 N N . LEU B 1 131 ? -8.51 -1.751 -8.428 1 98.11 131 LEU B N 1
ATOM 2063 C CA . LEU B 1 131 ? -7.485 -1.728 -7.39 1 98.11 131 LEU B CA 1
ATOM 2064 C C . LEU B 1 131 ? -6.534 -2.911 -7.539 1 98.11 131 LEU B C 1
ATOM 2066 O O . LEU B 1 131 ? -6.97 -4.034 -7.801 1 98.11 131 LEU B O 1
ATOM 2070 N N . PRO B 1 132 ? -5.266 -2.65 -7.382 1 97.9 132 PRO B N 1
ATOM 2071 C CA . PRO B 1 132 ? -4.291 -3.743 -7.417 1 97.9 132 PRO B CA 1
ATOM 2072 C C . PRO B 1 132 ? -4.165 -4.466 -6.078 1 97.9 132 PRO B C 1
ATOM 2074 O O . PRO B 1 132 ? -3.633 -3.905 -5.117 1 97.9 132 PRO B O 1
ATOM 2077 N N . LEU B 1 133 ? -4.63 -5.683 -6.031 1 98.56 133 LEU B N 1
ATOM 2078 C CA . LEU B 1 133 ? -4.601 -6.446 -4.788 1 98.56 133 LEU B CA 1
ATOM 2079 C C . LEU B 1 133 ? -4.027 -7.839 -5.018 1 98.56 133 LEU B C 1
ATOM 2081 O O . LEU B 1 133 ? -4.25 -8.441 -6.071 1 98.56 133 LEU B O 1
ATOM 2085 N N . THR B 1 134 ? -3.32 -8.302 -4.116 1 98.12 134 THR B N 1
ATOM 2086 C CA . THR B 1 134 ? -2.895 -9.696 -4.049 1 98.12 134 THR B CA 1
ATOM 2087 C C . THR B 1 134 ? -3.374 -10.346 -2.754 1 98.12 134 THR B C 1
ATOM 2089 O O . THR B 1 134 ? -3.158 -9.807 -1.666 1 98.12 134 THR B O 1
ATOM 2092 N N . PHE B 1 135 ? -4.043 -11.422 -2.88 1 98.41 135 PHE B N 1
ATOM 2093 C CA . PHE B 1 135 ? -4.387 -12.205 -1.699 1 98.41 135 PHE B CA 1
ATOM 2094 C C . PHE B 1 135 ? -3.279 -13.197 -1.366 1 98.41 135 PHE B C 1
ATOM 2096 O O . PHE B 1 135 ? -2.771 -13.888 -2.251 1 98.41 135 PHE B O 1
ATOM 2103 N N . LEU B 1 136 ? -2.919 -13.27 -0.146 1 97.39 136 LEU B N 1
ATOM 2104 C CA . LEU B 1 136 ? -1.888 -14.18 0.341 1 97.39 136 LEU B CA 1
ATOM 2105 C C . LEU B 1 136 ? -2.423 -15.053 1.472 1 97.39 136 LEU B C 1
ATOM 2107 O O . LEU B 1 136 ? -2.823 -14.541 2.52 1 97.39 136 LEU B O 1
ATOM 2111 N N . ALA B 1 137 ? -2.523 -16.251 1.262 1 96.78 137 ALA B N 1
ATOM 2112 C CA . ALA B 1 137 ? -2.786 -17.243 2.301 1 96.78 137 ALA B CA 1
ATOM 2113 C C . ALA B 1 137 ? -1.562 -18.122 2.542 1 96.78 137 ALA B C 1
ATOM 2115 O O . ALA B 1 137 ? -1.038 -18.737 1.61 1 96.78 137 ALA B O 1
ATOM 2116 N N . THR B 1 138 ? -1.077 -18.11 3.756 1 94.42 138 THR B N 1
ATOM 2117 C CA . THR B 1 138 ? 0.146 -18.859 4.021 1 94.42 138 THR B CA 1
ATOM 2118 C C . THR B 1 138 ? 0.242 -19.233 5.498 1 94.42 138 THR B C 1
ATOM 2120 O O . THR B 1 138 ? -0.406 -18.614 6.344 1 94.42 138 THR B O 1
ATOM 2123 N N . ASN B 1 139 ? 0.947 -20.232 5.764 1 90.67 139 ASN B N 1
ATOM 2124 C CA . ASN B 1 139 ? 1.223 -20.58 7.154 1 90.67 139 ASN B CA 1
ATOM 2125 C C . ASN B 1 139 ? 2.655 -20.229 7.546 1 90.67 139 ASN B C 1
ATOM 2127 O O . ASN B 1 139 ? 3.136 -20.652 8.599 1 90.67 139 ASN B O 1
ATOM 2131 N N . ILE B 1 140 ? 3.316 -19.52 6.56 1 82.29 140 ILE B N 1
ATOM 2132 C CA . ILE B 1 140 ? 4.666 -19.063 6.87 1 82.29 140 ILE B CA 1
ATOM 2133 C C . ILE B 1 140 ? 4.602 -17.87 7.821 1 82.29 140 ILE B C 1
ATOM 2135 O O . ILE B 1 140 ? 3.845 -16.924 7.589 1 82.29 140 ILE B O 1
ATOM 2139 N N . SER B 1 141 ? 5.113 -17.864 9.02 1 68.8 141 SER B N 1
ATOM 2140 C CA . SER B 1 141 ? 5.074 -16.787 10.004 1 68.8 141 SER B CA 1
ATOM 2141 C C . SER B 1 141 ? 6.28 -15.863 9.86 1 68.8 141 SER B C 1
ATOM 2143 O O . SER B 1 141 ? 7.34 -16.287 9.395 1 68.8 141 SER B O 1
#

Radius of gyration: 18.27 Å; Cα contacts (8 Å, |Δi|>4): 615; chains: 2; bounding box: 39×53×47 Å

Secondary structure (DSSP, 8-state):
----TTS-EEEEEEEE--GGGHHHHHHHHHHHT---EEEEETTTTEEEEEETTTTEEEEEEPTT---HHHHHHHHHHHHH-SEEEEEEEE-S-HHHHHHHHHHTT-EEEEEEEEEETTEEEEEEEEEETTEEEEEEEE---/----TTS-EEEEEEEE--GGGHHHHHHHHHHHT---EEEEETTTTEEEEEETTTTEEEEEEPTT---HHHHHHHHHHHHH-SEEEEEEEE-S-HHHHHHHHHHTT-EEEEEEEEEETTEEEEEEEEEETTEEEEEEEE---